Protein AF-K2RVY7-F1 (afdb_monomer)

InterPro domains:
  IPR000571 Zinc finger, CCCH-type [PS50103] (163-190)
  IPR057654 Tandem CCCH zinc finger domains [PF25543] (199-256)
  IPR057683 Domain of unknown function DUF7923 [PF25540] (1-53)

Solvent-accessible surface area (backbone atoms only — not comparable to full-atom values): 17535 Å² total; per-residue (Å²): 108,44,81,53,32,88,49,74,80,52,38,61,59,51,51,63,48,53,76,38,67,83,48,32,79,67,40,32,38,34,46,41,28,76,64,55,78,72,51,73,82,48,87,54,48,76,47,72,54,86,90,77,43,59,70,57,80,83,72,88,86,69,91,81,83,83,91,82,92,82,96,74,86,74,90,75,81,80,87,83,83,82,88,81,90,78,89,80,92,80,91,79,90,85,85,85,89,85,89,88,83,85,88,85,82,90,83,91,81,94,77,66,83,69,65,64,58,60,64,66,73,69,59,73,85,72,71,76,73,80,71,90,62,60,78,49,50,41,38,15,18,91,85,60,35,37,49,73,76,90,68,70,80,95,50,70,69,61,47,54,53,55,61,72,66,39,60,30,64,49,44,79,74,62,70,67,46,90,52,65,91,75,42,97,40,46,73,90,69,84,75,52,75,68,53,50,43,46,49,49,43,57,41,22,72,39,64,34,94,56,36,32,69,52,82,59,56,80,61,59,46,13,34,43,60,78,61,62,68,52,71,87,56,88,67,74,51,30,33,81,50,35,87,79,39,85,53,58,61,82,34,42,92,62,74,79,59,70,77,43,76,47,74,70,129

Secondary structure (DSSP, 8-state):
-B--TT-TTHHHHHHHHHT-HHHHTT-EEEESSPPPGGGTT--PEEEE-TTTS-SS---SS--SS---------S-PPPPPPP-----------PPP---------------THHHHHHHSSS-----------TTEEEE-TTSPBPPPPPPP--HHHHHHHHHHTB-HHHHHHS--TTGGG-SSB-S----HHHHHHHHHHHHTSBPTTGGG---TT--SBSS--SPB-SS--SS--BTTGGG-SS-GGGSS------EEEE--

Nearest PDB structures (foldseek):
  7dvq-assembly1_M  TM=5.745E-01  e=1.537E+00  Homo sapiens

Foldseek 3Di:
DAECQVDPVCLVVLVVVQVPVVVQVVDEYEPQEHHDPSCVPGSHHYDYDPPPHHNDDPCPPDDDDDDDDDDDDDDDDDDDDDDDDDDDDDDDDDDDDDDDDDDDDDDDDDDDPPVVVVVVVPDPPPPPDPPPDDLQKFFADPVRFTADDDADDDDPVLLVVLVVQQADLCCLQVVCDPCVPNDPGDNPDDDDPVSSSSSLVVQQLAADPCARNDNDSSRSYHNANNADFQDDDPDAAGGPCGPNRPHDRVRHPDDNDGDDIDGDD

Radius of gyration: 29.46 Å; Cα contacts (8 Å, |Δi|>4): 269; chains: 1; bounding box: 96×61×63 Å

Structure (mmCIF, N/CA/C/O backbone):
data_AF-K2RVY7-F1
#
_entry.id   AF-K2RVY7-F1
#
loop_
_atom_site.group_PDB
_atom_site.id
_atom_site.type_symbol
_atom_site.label_atom_id
_atom_site.label_alt_id
_atom_site.label_comp_id
_atom_site.label_asym_id
_atom_site.label_entity_id
_atom_site.label_seq_id
_atom_site.pdbx_PDB_ins_code
_atom_site.Cartn_x
_atom_site.Cartn_y
_atom_site.Cartn_z
_atom_site.occupancy
_atom_site.B_iso_or_equiv
_atom_site.auth_seq_id
_atom_site.auth_comp_id
_atom_site.auth_asym_id
_atom_site.auth_atom_id
_atom_site.pdbx_PDB_model_num
ATOM 1 N N . MET A 1 1 ? 34.514 1.264 10.492 1.00 83.88 1 MET A N 1
ATOM 2 C CA . MET A 1 1 ? 33.933 0.028 9.920 1.00 83.88 1 MET A CA 1
ATOM 3 C C . MET A 1 1 ? 32.745 0.391 9.038 1.00 83.88 1 MET A C 1
ATOM 5 O O . MET A 1 1 ? 32.020 1.303 9.416 1.00 83.88 1 MET A O 1
ATOM 9 N N . LEU A 1 2 ? 32.547 -0.282 7.900 1.00 88.31 2 LEU A N 1
ATOM 10 C CA . LEU A 1 2 ? 31.485 0.004 6.924 1.00 88.31 2 LEU A CA 1
ATOM 11 C C . LEU A 1 2 ? 30.727 -1.276 6.532 1.00 88.31 2 LEU A C 1
ATOM 13 O O . LEU A 1 2 ? 31.321 -2.196 5.977 1.00 88.31 2 LEU A O 1
ATOM 17 N N . GLY A 1 3 ? 29.415 -1.325 6.779 1.00 87.12 3 GLY A N 1
ATOM 18 C CA . GLY A 1 3 ? 28.547 -2.453 6.412 1.00 87.12 3 GLY A CA 1
ATOM 19 C C . GLY A 1 3 ? 27.842 -2.246 5.075 1.00 87.12 3 GLY A C 1
ATOM 20 O O . GLY A 1 3 ? 26.691 -1.830 5.052 1.00 87.12 3 GLY A O 1
ATOM 21 N N . CYS A 1 4 ? 28.529 -2.539 3.970 1.00 83.44 4 CYS A N 1
ATOM 22 C CA . CYS A 1 4 ? 28.027 -2.315 2.604 1.00 83.44 4 CYS A CA 1
ATOM 23 C C . CYS A 1 4 ? 27.920 -3.593 1.751 1.00 83.44 4 CYS A C 1
ATOM 25 O O . CYS A 1 4 ? 27.616 -3.515 0.567 1.00 83.44 4 CYS A O 1
ATOM 27 N N . SER A 1 5 ? 28.114 -4.775 2.343 1.00 82.38 5 SER A N 1
ATOM 28 C CA . SER A 1 5 ? 28.184 -6.062 1.625 1.00 82.38 5 SER A CA 1
ATOM 29 C C . SER A 1 5 ? 26.970 -6.428 0.762 1.00 82.38 5 SER A C 1
ATOM 31 O O . SER A 1 5 ? 27.086 -7.242 -0.149 1.00 82.38 5 SER A O 1
ATOM 33 N N . HIS A 1 6 ? 25.804 -5.829 1.007 1.00 82.25 6 HIS A N 1
ATOM 34 C CA . HIS A 1 6 ? 24.591 -6.111 0.241 1.00 82.25 6 HIS A CA 1
ATOM 35 C C . HIS A 1 6 ? 24.479 -5.329 -1.085 1.00 82.25 6 HIS A C 1
ATOM 37 O O . HIS A 1 6 ? 23.736 -5.765 -1.974 1.00 82.25 6 HIS A O 1
ATOM 43 N N . ASP A 1 7 ? 25.184 -4.201 -1.221 1.00 82.62 7 ASP A N 1
ATOM 44 C CA . ASP A 1 7 ? 25.019 -3.241 -2.316 1.00 82.62 7 ASP A CA 1
ATOM 45 C C . ASP A 1 7 ? 26.340 -3.001 -3.065 1.00 82.62 7 ASP A C 1
ATOM 47 O O . ASP A 1 7 ? 27.304 -2.466 -2.518 1.00 82.62 7 ASP A O 1
ATOM 51 N N . ASN A 1 8 ? 26.369 -3.372 -4.347 1.00 84.75 8 ASN A N 1
ATOM 52 C CA . ASN A 1 8 ? 27.545 -3.209 -5.203 1.00 84.75 8 ASN A CA 1
ATOM 53 C C . ASN A 1 8 ? 27.807 -1.752 -5.611 1.00 84.75 8 ASN A C 1
ATOM 55 O O . ASN A 1 8 ? 28.909 -1.449 -6.060 1.00 84.75 8 ASN A O 1
ATOM 59 N N . GLY A 1 9 ? 26.854 -0.834 -5.416 1.00 85.12 9 GLY A N 1
ATOM 60 C CA . GLY A 1 9 ? 27.029 0.584 -5.742 1.00 85.12 9 GLY A CA 1
ATOM 61 C C . GLY A 1 9 ? 28.185 1.253 -4.989 1.00 85.12 9 GLY A C 1
ATOM 62 O O . GLY A 1 9 ? 28.770 2.218 -5.480 1.00 85.12 9 GLY A O 1
ATOM 63 N N . TYR A 1 10 ? 28.578 0.710 -3.832 1.00 88.25 10 TYR A N 1
ATOM 64 C CA . TYR A 1 10 ? 29.695 1.227 -3.038 1.00 88.25 10 TYR A CA 1
ATOM 65 C C . TYR A 1 10 ? 31.077 0.889 -3.606 1.00 88.25 10 TYR A C 1
ATOM 67 O O . TYR A 1 10 ? 32.037 1.578 -3.261 1.00 88.25 10 TYR A O 1
ATOM 75 N N . ALA A 1 11 ? 31.202 -0.122 -4.474 1.00 88.19 11 ALA A N 1
ATOM 76 C CA . ALA A 1 11 ? 32.498 -0.567 -4.990 1.00 88.19 11 ALA A CA 1
ATOM 77 C C . ALA A 1 11 ? 33.247 0.561 -5.718 1.00 88.19 11 ALA A C 1
ATOM 79 O O . ALA A 1 11 ? 34.446 0.737 -5.517 1.00 88.19 11 ALA A O 1
ATOM 80 N N . ARG A 1 12 ? 32.526 1.394 -6.481 1.00 88.56 12 ARG A N 1
ATOM 81 C CA . ARG A 1 12 ? 33.101 2.544 -7.194 1.00 88.56 12 ARG A CA 1
ATOM 82 C C . ARG A 1 12 ? 33.692 3.588 -6.245 1.00 88.56 12 ARG A C 1
ATOM 84 O O . ARG A 1 12 ? 34.844 3.976 -6.403 1.00 88.56 12 ARG A O 1
ATOM 91 N N . ILE A 1 13 ? 32.916 4.010 -5.248 1.00 89.94 13 ILE A N 1
ATOM 92 C CA . ILE A 1 13 ? 33.333 5.032 -4.275 1.00 89.94 13 ILE A CA 1
ATOM 93 C C . ILE A 1 13 ? 34.496 4.506 -3.426 1.00 89.94 13 ILE A C 1
ATOM 95 O O . ILE A 1 13 ? 35.467 5.215 -3.177 1.00 89.94 13 ILE A O 1
ATOM 99 N N . LEU A 1 14 ? 34.432 3.242 -3.004 1.00 89.81 14 LEU A N 1
ATOM 100 C CA . LEU A 1 14 ? 35.517 2.606 -2.263 1.00 89.81 14 LEU A CA 1
ATOM 101 C C . LEU A 1 14 ? 36.777 2.434 -3.120 1.00 89.81 14 LEU A C 1
ATOM 103 O O . LEU A 1 14 ? 37.878 2.584 -2.602 1.00 89.81 14 LEU A O 1
ATOM 107 N N . GLY A 1 15 ? 36.635 2.198 -4.425 1.00 88.69 15 GLY A N 1
ATOM 108 C CA . GLY A 1 15 ? 37.742 2.226 -5.379 1.00 88.69 15 GLY A CA 1
ATOM 109 C C . GLY A 1 15 ? 38.438 3.586 -5.417 1.00 88.69 15 GLY A C 1
ATOM 110 O O . GLY A 1 15 ? 39.657 3.652 -5.300 1.00 88.69 15 GLY A O 1
ATOM 111 N N . GLU A 1 16 ? 37.683 4.683 -5.474 1.00 88.44 16 GLU A N 1
ATOM 112 C CA . GLU A 1 16 ? 38.255 6.036 -5.412 1.00 88.44 16 GLU A CA 1
ATOM 113 C C . GLU A 1 16 ? 38.972 6.295 -4.077 1.00 88.44 16 GLU A C 1
ATOM 115 O O . GLU A 1 16 ? 40.086 6.821 -4.060 1.00 88.44 16 GLU A O 1
ATOM 120 N N . ILE A 1 17 ? 38.377 5.855 -2.962 1.00 87.69 17 ILE A N 1
ATOM 121 C CA . ILE A 1 17 ? 38.959 5.967 -1.616 1.00 87.69 17 ILE A CA 1
ATOM 122 C C . ILE A 1 17 ? 40.231 5.116 -1.473 1.00 87.69 17 ILE A C 1
ATOM 124 O O . ILE A 1 17 ? 41.133 5.483 -0.720 1.00 87.69 17 ILE A O 1
ATOM 128 N N . SER A 1 18 ? 40.338 4.008 -2.210 1.00 87.69 18 SER A N 1
ATOM 129 C CA . SER A 1 18 ? 41.497 3.113 -2.143 1.00 87.69 18 SER A CA 1
ATOM 130 C C . SER A 1 18 ? 42.800 3.746 -2.642 1.00 87.69 18 SER A C 1
ATOM 132 O O . SER A 1 18 ? 43.874 3.305 -2.243 1.00 87.69 18 SER A O 1
ATOM 134 N N . ASN A 1 19 ? 42.721 4.834 -3.419 1.00 89.00 19 ASN A N 1
ATOM 135 C CA . ASN A 1 19 ? 43.892 5.610 -3.846 1.00 89.00 19 ASN A CA 1
ATOM 136 C C . ASN A 1 19 ? 44.587 6.342 -2.683 1.00 89.00 19 ASN A C 1
ATOM 138 O O . ASN A 1 19 ? 45.721 6.800 -2.818 1.00 89.00 19 ASN A O 1
ATOM 142 N N . TYR A 1 20 ? 43.919 6.469 -1.534 1.00 89.19 20 TYR A N 1
ATOM 143 C CA . TYR A 1 20 ? 44.437 7.156 -0.359 1.00 89.19 20 TYR A CA 1
ATOM 144 C C . TYR A 1 20 ? 44.895 6.139 0.694 1.00 89.19 20 TYR A C 1
ATOM 146 O O . TYR A 1 20 ? 44.110 5.700 1.536 1.00 89.19 20 TYR A O 1
ATOM 154 N N . ASN A 1 21 ? 46.191 5.806 0.698 1.00 85.38 21 ASN A N 1
ATOM 155 C CA . ASN A 1 21 ? 46.776 4.789 1.592 1.00 85.38 21 ASN A CA 1
ATOM 156 C C . ASN A 1 21 ? 46.426 4.989 3.082 1.00 85.38 21 ASN A C 1
ATOM 158 O O . ASN A 1 21 ? 46.128 4.028 3.786 1.00 85.38 21 ASN A O 1
ATOM 162 N N . TYR A 1 22 ? 46.368 6.239 3.557 1.00 88.38 22 TYR A N 1
ATOM 163 C CA . TYR A 1 22 ? 46.023 6.547 4.953 1.00 88.38 22 TYR A CA 1
ATOM 164 C C . TYR A 1 22 ? 44.561 6.221 5.326 1.00 88.38 22 TYR A C 1
ATOM 166 O O . TYR A 1 22 ? 44.239 6.107 6.511 1.00 88.38 22 TYR A O 1
ATOM 174 N N . LEU A 1 23 ? 43.659 6.116 4.342 1.00 86.94 23 LEU A N 1
ATOM 175 C CA . LEU A 1 23 ? 42.255 5.737 4.541 1.00 86.94 23 LEU A CA 1
ATOM 176 C C . LEU A 1 23 ? 42.067 4.225 4.486 1.00 86.94 23 LEU A C 1
ATOM 178 O O . LEU A 1 23 ? 41.256 3.694 5.243 1.00 86.94 23 LEU A O 1
ATOM 182 N N . VAL A 1 24 ? 42.837 3.533 3.645 1.00 88.38 24 VAL A N 1
ATOM 183 C CA . VAL A 1 24 ? 42.786 2.070 3.511 1.00 88.38 24 VAL A CA 1
ATOM 184 C C . VAL A 1 24 ? 43.028 1.385 4.858 1.00 88.38 24 VAL A C 1
ATOM 186 O O . VAL A 1 24 ? 42.288 0.479 5.232 1.00 88.38 24 VAL A O 1
ATOM 189 N N . GLU A 1 25 ? 43.987 1.875 5.647 1.00 89.31 25 GLU A N 1
ATOM 190 C CA . GLU A 1 25 ? 44.289 1.314 6.970 1.00 89.31 25 GLU A CA 1
ATOM 191 C C . GLU A 1 25 ? 43.199 1.572 8.022 1.00 89.31 25 GLU A C 1
ATOM 193 O O . GLU A 1 25 ? 43.061 0.800 8.975 1.00 89.31 25 GLU A O 1
ATOM 198 N N . LYS A 1 26 ? 42.416 2.644 7.851 1.00 90.25 26 LYS A N 1
ATOM 199 C CA . LYS A 1 26 ? 41.365 3.073 8.791 1.00 90.25 26 LYS A CA 1
ATOM 200 C C . LYS A 1 26 ? 39.995 2.480 8.473 1.00 90.25 26 LYS A C 1
ATOM 202 O O . LYS A 1 26 ? 39.096 2.509 9.319 1.00 90.25 26 LYS A O 1
ATOM 207 N N . ILE A 1 27 ? 39.808 1.968 7.259 1.00 90.94 27 ILE A N 1
ATOM 208 C CA . ILE A 1 27 ? 38.532 1.439 6.789 1.00 90.94 27 ILE A CA 1
ATOM 209 C C . ILE A 1 27 ? 38.561 -0.087 6.840 1.00 90.94 27 ILE A C 1
ATOM 211 O O . ILE A 1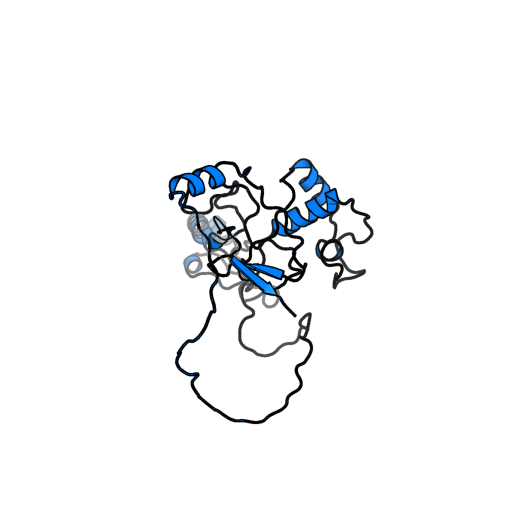 27 ? 39.401 -0.756 6.247 1.00 90.94 27 ILE A O 1
ATOM 215 N N . THR A 1 28 ? 37.581 -0.640 7.543 1.00 91.88 28 THR A N 1
ATOM 216 C CA . THR A 1 28 ? 37.317 -2.080 7.592 1.00 91.88 28 THR A CA 1
ATOM 217 C C . THR A 1 28 ? 35.910 -2.323 7.077 1.00 91.88 28 THR A C 1
ATOM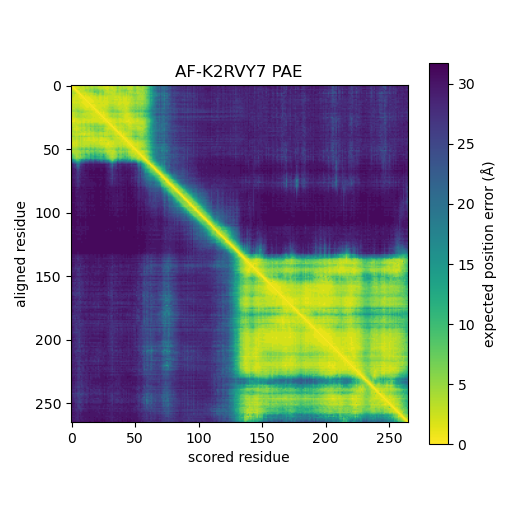 219 O O . THR A 1 28 ? 34.959 -1.707 7.572 1.00 91.88 28 THR A O 1
ATOM 222 N N . LEU A 1 29 ? 35.780 -3.187 6.081 1.00 91.94 29 LEU A N 1
ATOM 223 C CA . LEU A 1 29 ? 34.514 -3.591 5.494 1.00 91.94 29 LEU A CA 1
ATOM 224 C C . LEU A 1 29 ? 33.921 -4.738 6.304 1.00 91.94 29 LEU A C 1
ATOM 226 O O . LEU A 1 29 ? 34.597 -5.713 6.619 1.00 91.94 29 LEU A O 1
ATOM 230 N N . LEU A 1 30 ? 32.653 -4.601 6.660 1.00 90.94 30 LEU A N 1
ATOM 231 C CA . LEU A 1 30 ? 31.917 -5.585 7.433 1.00 90.94 30 LEU A CA 1
ATOM 232 C C . LEU A 1 30 ? 31.152 -6.511 6.483 1.00 90.94 30 LEU A C 1
ATOM 234 O O . LEU A 1 30 ? 30.231 -6.077 5.778 1.00 90.94 30 LEU A O 1
ATOM 238 N N . GLU A 1 31 ? 31.530 -7.784 6.479 1.00 86.50 31 GLU A N 1
ATOM 239 C CA . GLU A 1 31 ? 30.859 -8.818 5.700 1.00 86.50 31 GLU A CA 1
ATOM 240 C C . GLU A 1 31 ? 29.671 -9.381 6.484 1.00 86.50 31 GLU A C 1
ATOM 242 O O . GLU A 1 31 ? 29.836 -9.991 7.542 1.00 86.50 31 GLU A O 1
ATOM 247 N N . GLY A 1 32 ? 28.465 -9.154 5.959 1.00 84.25 32 GLY A N 1
ATOM 248 C CA . GLY A 1 32 ? 27.242 -9.797 6.438 1.00 84.25 32 GLY A CA 1
ATOM 249 C C . GLY A 1 32 ? 26.817 -10.901 5.477 1.00 84.25 32 GLY A C 1
ATOM 250 O O . GLY A 1 32 ? 26.802 -12.074 5.837 1.00 84.25 32 GLY A O 1
ATOM 251 N N . VAL A 1 33 ? 26.535 -10.511 4.231 1.00 83.12 33 VAL A N 1
ATOM 252 C CA . VAL A 1 33 ? 26.430 -11.428 3.085 1.00 83.12 33 VAL A CA 1
ATOM 253 C C . VAL A 1 33 ? 27.741 -11.406 2.290 1.00 83.12 33 VAL A C 1
ATOM 255 O O . VAL A 1 33 ? 28.441 -10.395 2.353 1.00 83.12 33 VAL A O 1
ATOM 258 N N . PRO A 1 34 ? 28.079 -12.458 1.525 1.00 84.00 34 PRO A N 1
ATOM 259 C CA . PRO A 1 34 ? 29.285 -12.463 0.705 1.00 84.00 34 PRO A CA 1
ATOM 260 C C . PRO A 1 34 ? 29.337 -11.258 -0.237 1.00 84.00 34 PRO A C 1
ATOM 262 O O . PRO A 1 34 ? 28.362 -10.975 -0.944 1.00 84.00 34 PRO A O 1
ATOM 265 N N . PHE A 1 35 ? 30.470 -10.552 -0.244 1.00 84.88 35 PHE A N 1
ATOM 266 C CA . PHE A 1 35 ? 30.683 -9.416 -1.136 1.00 84.88 35 PHE A CA 1
ATOM 267 C C . PHE A 1 35 ? 30.621 -9.842 -2.611 1.00 84.88 35 PHE A C 1
ATOM 269 O O . PHE A 1 35 ? 31.046 -10.935 -2.995 1.00 84.88 35 PHE A O 1
ATOM 276 N N . GLY A 1 36 ? 30.106 -8.951 -3.462 1.00 80.81 36 GLY A N 1
ATOM 277 C CA . GLY A 1 36 ? 30.164 -9.123 -4.911 1.00 80.81 36 GLY A CA 1
ATOM 278 C C . GLY A 1 36 ? 31.602 -9.069 -5.440 1.00 80.81 36 GLY A C 1
ATOM 279 O O . GLY A 1 36 ? 32.496 -8.519 -4.799 1.00 80.81 36 GLY A O 1
ATOM 280 N N . ARG A 1 37 ? 31.822 -9.591 -6.655 1.00 82.81 37 ARG A N 1
ATOM 281 C CA . ARG A 1 37 ? 33.156 -9.653 -7.291 1.00 82.81 37 ARG A CA 1
ATOM 282 C C . ARG A 1 37 ? 33.856 -8.292 -7.386 1.00 82.81 37 ARG A C 1
ATOM 284 O O . ARG A 1 37 ? 35.076 -8.245 -7.383 1.00 82.81 37 ARG A O 1
ATOM 291 N N . GLU A 1 38 ? 33.096 -7.203 -7.434 1.00 83.00 38 GLU A N 1
ATOM 292 C CA . GLU A 1 38 ? 33.627 -5.839 -7.560 1.00 83.00 38 GLU A CA 1
ATOM 293 C C . GLU A 1 38 ? 34.376 -5.345 -6.316 1.00 83.00 38 GLU A C 1
ATOM 295 O O . GLU A 1 38 ? 35.175 -4.419 -6.406 1.00 83.00 38 GLU A O 1
ATOM 300 N N . PHE A 1 39 ? 34.175 -5.985 -5.162 1.00 85.12 39 PHE A N 1
ATOM 301 C CA . PHE A 1 39 ? 34.939 -5.686 -3.950 1.00 85.12 39 PHE A CA 1
ATOM 302 C C . PHE A 1 39 ? 36.227 -6.509 -3.840 1.00 85.12 39 PHE A C 1
ATOM 304 O O . PHE A 1 39 ? 37.083 -6.173 -3.028 1.00 85.12 39 PHE A O 1
ATOM 311 N N . ALA A 1 40 ? 36.391 -7.565 -4.648 1.00 81.88 40 ALA A N 1
ATOM 312 C CA . ALA A 1 40 ? 37.556 -8.449 -4.576 1.00 81.88 40 ALA A CA 1
ATOM 313 C C . ALA A 1 40 ? 38.863 -7.741 -4.971 1.00 81.88 40 ALA A C 1
ATOM 315 O O . ALA A 1 40 ? 39.936 -8.138 -4.529 1.00 81.88 40 ALA A O 1
ATOM 316 N N . SER A 1 41 ? 38.775 -6.688 -5.788 1.00 82.25 41 SER A N 1
ATOM 317 C CA . SER A 1 41 ? 39.919 -5.876 -6.213 1.00 82.25 41 SER A CA 1
ATOM 318 C C . SER A 1 41 ? 40.262 -4.732 -5.253 1.00 82.25 41 SER A C 1
ATOM 320 O O . SER A 1 41 ? 41.174 -3.963 -5.545 1.00 82.25 41 SER A O 1
ATOM 322 N N . LEU A 1 42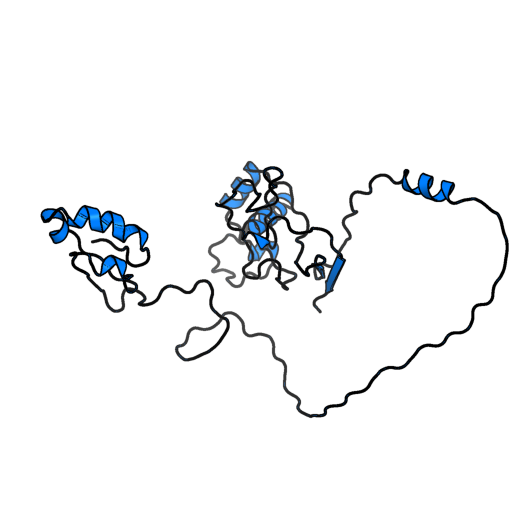 ? 39.533 -4.569 -4.141 1.00 87.38 42 LEU A N 1
ATOM 323 C CA . LEU A 1 42 ? 39.728 -3.449 -3.220 1.00 87.38 42 LEU A CA 1
ATOM 324 C C . LEU A 1 42 ? 40.659 -3.826 -2.050 1.00 87.38 42 LEU A C 1
ATOM 326 O O . LEU A 1 42 ? 40.473 -4.877 -1.441 1.00 87.38 42 LEU A O 1
ATOM 330 N N . PRO A 1 43 ? 41.608 -2.956 -1.653 1.00 90.19 43 PRO A N 1
ATOM 331 C CA . PRO A 1 43 ? 42.630 -3.270 -0.649 1.00 90.19 43 PRO A CA 1
ATOM 332 C C . PRO A 1 43 ? 42.159 -3.106 0.811 1.00 90.19 43 PRO A C 1
ATOM 334 O O . PRO A 1 43 ? 42.976 -2.908 1.708 1.00 90.19 43 PRO A O 1
ATOM 337 N N . PHE A 1 44 ? 40.851 -3.143 1.086 1.00 90.56 44 PHE A N 1
ATOM 338 C CA . PHE A 1 44 ? 40.326 -2.921 2.439 1.00 90.56 44 PHE A CA 1
ATOM 339 C C . PHE A 1 44 ? 40.323 -4.200 3.278 1.00 90.56 44 PHE A C 1
ATOM 341 O O . PHE A 1 44 ? 40.064 -5.295 2.782 1.00 90.56 44 PHE A O 1
ATOM 348 N N . LYS A 1 45 ? 40.524 -4.053 4.592 1.00 91.00 45 LYS A N 1
ATOM 349 C CA . LYS A 1 45 ? 40.369 -5.163 5.543 1.00 91.00 45 LYS A CA 1
ATOM 350 C C . LYS A 1 45 ? 38.906 -5.598 5.592 1.00 91.00 45 LYS A C 1
ATOM 352 O O . LYS A 1 45 ? 38.038 -4.754 5.809 1.00 91.00 45 LYS A O 1
ATOM 357 N N . ILE A 1 46 ? 38.637 -6.892 5.448 1.00 89.69 46 ILE A N 1
ATOM 358 C CA . ILE A 1 46 ? 37.292 -7.462 5.577 1.00 89.69 46 ILE A CA 1
ATOM 359 C C . ILE A 1 46 ? 37.175 -8.158 6.934 1.00 89.69 46 ILE A C 1
ATOM 361 O O . ILE A 1 46 ? 38.011 -8.986 7.285 1.00 89.69 46 ILE A O 1
ATOM 365 N N . GLN A 1 47 ? 36.137 -7.815 7.694 1.00 89.81 47 GLN A N 1
ATOM 366 C CA . GLN A 1 47 ? 35.803 -8.435 8.971 1.00 89.81 47 GLN A CA 1
ATOM 367 C C . GLN A 1 47 ? 34.446 -9.128 8.856 1.00 89.81 47 GLN A C 1
ATOM 369 O O . GLN A 1 47 ? 33.446 -8.492 8.518 1.00 89.81 47 GLN A O 1
ATOM 374 N N . LYS A 1 48 ? 34.405 -10.414 9.202 1.00 88.94 48 LYS A N 1
ATOM 375 C CA . LYS A 1 48 ? 33.180 -11.209 9.294 1.00 88.94 48 LYS A CA 1
ATOM 376 C C . LYS A 1 48 ? 32.924 -11.589 10.750 1.00 88.94 48 LYS A C 1
ATOM 378 O O . LYS A 1 48 ? 33.857 -11.926 11.478 1.00 88.94 48 LYS A O 1
ATOM 383 N N . PHE A 1 49 ? 31.664 -11.528 11.169 1.00 87.62 49 PHE A N 1
ATOM 384 C CA . PHE A 1 49 ? 31.227 -12.003 12.482 1.00 87.62 49 PHE A CA 1
ATOM 385 C C . PHE A 1 49 ? 30.314 -13.209 12.293 1.00 87.62 49 PHE A C 1
ATOM 387 O O . PHE A 1 49 ? 29.144 -13.065 11.928 1.00 87.62 49 PHE A O 1
ATOM 394 N N . GLU A 1 50 ? 30.868 -14.398 12.521 1.00 84.38 50 GLU A N 1
ATOM 395 C CA . GLU A 1 50 ? 30.116 -15.650 12.448 1.00 84.38 50 GLU A CA 1
ATOM 396 C C . GLU A 1 50 ? 28.953 -15.633 13.451 1.00 84.38 50 GLU A C 1
ATOM 398 O O . GLU A 1 50 ? 29.108 -15.224 14.601 1.00 84.38 50 GLU A O 1
ATOM 403 N N . GLY A 1 51 ? 27.765 -16.038 13.001 1.00 78.94 51 GLY A N 1
ATOM 404 C CA . GLY A 1 51 ? 26.558 -16.108 13.833 1.00 78.94 51 GLY A CA 1
ATOM 405 C C . GLY A 1 51 ? 25.866 -14.772 14.134 1.00 78.94 51 GLY A C 1
ATOM 406 O O . GLY A 1 51 ? 24.725 -14.794 14.590 1.00 78.94 51 GLY A O 1
ATOM 407 N N . LEU A 1 52 ? 26.489 -13.619 13.849 1.00 85.38 52 LEU A N 1
ATOM 408 C CA . LEU A 1 52 ? 25.862 -12.305 14.059 1.00 85.38 52 LEU A CA 1
ATOM 409 C C . LEU A 1 52 ? 25.038 -11.847 12.846 1.00 85.38 52 LEU A C 1
ATOM 411 O O . LEU A 1 52 ? 23.964 -11.267 13.001 1.00 85.38 52 LEU A O 1
ATOM 415 N N . PHE A 1 53 ? 25.530 -12.117 11.635 1.00 83.62 53 PHE A N 1
ATOM 416 C CA . PHE A 1 53 ? 24.865 -11.753 10.384 1.00 83.62 53 PHE A CA 1
ATOM 417 C C . PHE A 1 53 ? 24.439 -12.991 9.599 1.00 83.62 53 PHE A C 1
ATOM 419 O O . PHE A 1 53 ? 25.077 -14.043 9.649 1.00 83.62 53 PHE A O 1
ATOM 426 N N . ARG A 1 54 ? 23.342 -12.866 8.845 1.00 75.31 54 ARG A N 1
ATOM 427 C CA . ARG A 1 54 ? 22.851 -13.947 7.989 1.00 75.31 54 ARG A CA 1
ATOM 428 C C . ARG A 1 54 ? 23.785 -14.097 6.779 1.00 75.31 54 ARG A C 1
ATOM 430 O O . ARG A 1 54 ? 23.961 -13.114 6.064 1.00 75.31 54 ARG A O 1
ATOM 437 N N . PRO A 1 55 ? 24.287 -15.304 6.468 1.00 76.69 55 PRO A N 1
ATOM 438 C CA . PRO A 1 55 ? 25.210 -15.512 5.347 1.00 76.69 55 PRO A CA 1
ATOM 439 C C . PRO A 1 55 ? 24.536 -15.388 3.972 1.00 76.69 55 PRO A C 1
ATOM 441 O O . PRO A 1 55 ? 25.200 -15.416 2.942 1.00 76.69 55 PRO A O 1
ATOM 444 N N . GLN A 1 56 ? 23.208 -15.286 3.930 1.00 76.50 56 GLN A N 1
ATOM 445 C CA . GLN A 1 56 ? 22.428 -15.212 2.701 1.00 76.50 56 GLN A CA 1
ATOM 446 C C . GLN A 1 56 ? 21.501 -14.002 2.731 1.00 76.50 56 GLN A C 1
ATOM 448 O O . GLN A 1 56 ? 20.984 -13.618 3.787 1.00 76.50 56 GLN A O 1
ATOM 453 N N . LYS A 1 57 ? 21.259 -13.429 1.546 1.00 72.75 57 LYS A N 1
ATOM 454 C CA . LYS A 1 57 ? 20.276 -12.359 1.370 1.00 72.75 57 LYS A CA 1
ATOM 455 C C . LYS A 1 57 ? 18.909 -12.841 1.849 1.00 72.75 57 LYS A C 1
ATOM 457 O O . LYS A 1 57 ? 18.531 -13.997 1.666 1.00 72.75 57 LYS A O 1
ATOM 462 N N . ILE A 1 58 ? 18.160 -11.945 2.480 1.00 75.62 58 ILE A N 1
ATOM 463 C CA . ILE A 1 58 ? 16.796 -12.252 2.899 1.00 75.62 58 ILE A CA 1
ATOM 464 C C . ILE A 1 58 ? 15.948 -12.358 1.629 1.00 75.62 58 ILE A C 1
ATOM 466 O O . ILE A 1 58 ? 15.685 -11.355 0.968 1.00 75.62 58 ILE A O 1
ATOM 470 N N . ASN A 1 59 ? 15.532 -13.576 1.282 1.00 64.25 59 ASN A N 1
ATOM 471 C CA . ASN A 1 59 ? 14.557 -13.803 0.223 1.00 64.25 59 ASN A CA 1
ATOM 472 C C . ASN A 1 59 ? 13.196 -13.261 0.670 1.00 64.25 59 ASN A C 1
ATOM 474 O O . ASN A 1 59 ? 12.453 -13.923 1.387 1.00 64.25 59 ASN A O 1
ATOM 478 N N . ILE A 1 60 ? 12.871 -12.044 0.237 1.00 62.94 60 ILE A N 1
ATOM 479 C CA . ILE A 1 60 ? 11.551 -11.427 0.448 1.00 62.94 60 ILE A CA 1
ATOM 480 C C . ILE A 1 60 ? 10.510 -12.035 -0.523 1.00 62.94 60 ILE A C 1
ATOM 482 O O . ILE A 1 60 ? 9.310 -11.938 -0.288 1.00 62.94 60 ILE A O 1
ATOM 486 N N . PHE A 1 61 ? 10.963 -12.734 -1.575 1.00 53.44 61 PHE A N 1
ATOM 487 C CA . PHE A 1 61 ? 10.135 -13.288 -2.655 1.00 53.44 61 PHE A CA 1
ATOM 488 C C . PHE A 1 61 ? 10.371 -14.790 -2.902 1.00 53.44 61 PHE A C 1
ATOM 490 O O . PHE A 1 61 ? 10.649 -15.200 -4.025 1.00 53.44 61 PHE A O 1
ATOM 497 N N . GLY A 1 62 ? 10.278 -15.634 -1.871 1.00 39.84 62 GLY A N 1
ATOM 498 C CA . GLY A 1 62 ? 10.457 -17.077 -2.063 1.00 39.84 62 GLY A CA 1
ATOM 499 C C . GLY A 1 62 ? 9.939 -17.935 -0.919 1.00 39.84 62 GLY A C 1
ATOM 500 O O . GLY A 1 62 ? 10.712 -18.338 -0.062 1.00 39.84 62 GLY A O 1
ATOM 501 N N . ASN A 1 63 ? 8.647 -18.265 -0.956 1.00 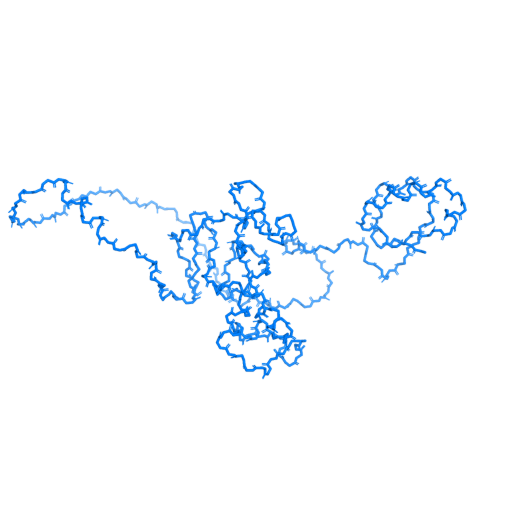39.06 63 ASN A N 1
ATOM 502 C CA . ASN A 1 63 ? 8.167 -19.551 -0.450 1.00 39.06 63 ASN A CA 1
ATOM 503 C C . ASN A 1 63 ? 7.187 -20.166 -1.460 1.00 39.06 63 ASN A C 1
ATOM 505 O O . ASN A 1 63 ? 5.989 -20.274 -1.213 1.00 39.06 63 ASN A O 1
ATOM 509 N N . ILE A 1 64 ? 7.724 -20.532 -2.625 1.00 45.66 64 ILE A N 1
ATOM 510 C CA . ILE A 1 64 ? 7.180 -21.604 -3.458 1.00 45.66 64 ILE A CA 1
ATOM 511 C C . ILE A 1 64 ? 8.311 -22.610 -3.723 1.00 45.66 64 ILE A C 1
ATOM 513 O O . ILE A 1 64 ? 9.208 -22.345 -4.512 1.00 45.66 64 ILE A O 1
ATOM 517 N N . GLY A 1 65 ? 8.268 -23.757 -3.038 1.00 38.09 65 GLY A N 1
ATOM 518 C CA . GLY A 1 65 ? 8.964 -24.986 -3.446 1.00 38.09 65 GLY A CA 1
ATOM 519 C C . GLY A 1 65 ? 10.241 -25.383 -2.687 1.00 38.09 65 GLY A C 1
ATOM 520 O O . GLY A 1 65 ? 11.312 -24.866 -2.977 1.00 38.09 65 GLY A O 1
ATOM 521 N N . SER A 1 66 ? 10.092 -26.422 -1.847 1.00 38.72 66 SER A N 1
ATOM 522 C CA . SER A 1 66 ? 11.089 -27.454 -1.463 1.00 38.72 66 SER A CA 1
ATOM 523 C C . SER A 1 66 ? 12.167 -27.063 -0.428 1.00 38.72 66 SER A C 1
ATOM 525 O O . SER A 1 66 ? 13.157 -26.432 -0.767 1.00 38.72 66 SER A O 1
ATOM 527 N N . ALA A 1 67 ? 11.924 -27.289 0.878 1.00 41.94 67 ALA A N 1
ATOM 528 C CA . ALA A 1 67 ? 12.291 -28.488 1.680 1.00 41.94 67 ALA A CA 1
ATOM 529 C C . ALA A 1 67 ? 13.825 -28.594 1.909 1.00 41.94 67 ALA A C 1
ATOM 531 O O . ALA A 1 67 ? 14.565 -28.655 0.941 1.00 41.94 67 ALA A O 1
ATOM 532 N N . VAL A 1 68 ? 14.405 -28.594 3.119 1.00 40.16 68 VAL A N 1
ATOM 533 C CA . VAL A 1 68 ? 14.110 -29.353 4.350 1.00 40.16 68 VAL A CA 1
ATOM 534 C C . VAL A 1 68 ? 14.765 -28.688 5.588 1.00 40.16 68 VAL A C 1
ATOM 536 O O . VAL 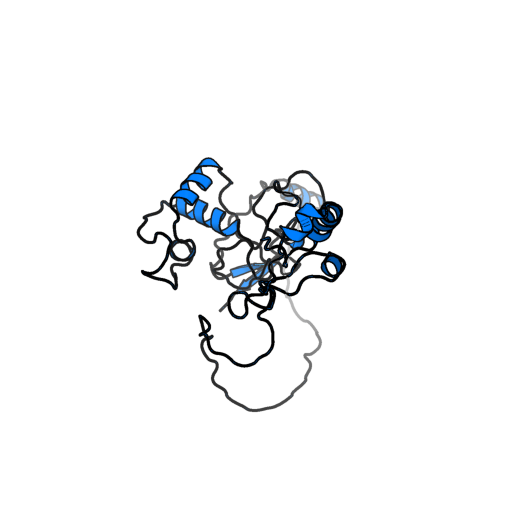A 1 68 ? 15.772 -28.005 5.452 1.00 40.16 68 VAL A O 1
ATOM 539 N N . ASP A 1 69 ? 14.202 -28.960 6.769 1.00 39.56 69 ASP A N 1
ATOM 540 C CA . ASP A 1 69 ? 14.821 -28.949 8.113 1.00 39.56 69 ASP A CA 1
ATOM 541 C C . ASP A 1 69 ? 15.327 -27.628 8.752 1.00 39.56 69 ASP A C 1
ATOM 543 O O . ASP A 1 69 ? 16.437 -27.166 8.509 1.00 39.56 69 ASP A O 1
ATOM 547 N N . ALA A 1 70 ? 14.482 -27.040 9.614 1.00 37.56 70 ALA A N 1
ATOM 548 C CA . ALA A 1 70 ? 14.786 -26.562 10.978 1.00 37.56 70 ALA A CA 1
ATOM 549 C C . ALA A 1 70 ? 13.627 -25.667 11.470 1.00 37.56 70 ALA A C 1
ATOM 551 O O . ALA A 1 70 ? 13.257 -24.678 10.836 1.00 37.56 70 ALA A O 1
ATOM 552 N N . GLY A 1 71 ? 13.009 -26.063 12.584 1.00 45.41 71 GLY A N 1
ATOM 553 C CA . GLY A 1 71 ? 11.681 -25.629 13.014 1.00 45.41 71 GLY A CA 1
ATOM 554 C C . GLY A 1 71 ? 11.500 -24.143 13.342 1.00 45.41 71 GLY A C 1
ATOM 555 O O . GLY A 1 71 ? 12.148 -23.606 14.232 1.00 45.41 71 GLY A O 1
ATOM 556 N N . LEU A 1 72 ? 10.493 -23.542 12.702 1.00 37.44 72 LEU A N 1
ATOM 557 C CA . LEU A 1 72 ? 9.657 -22.450 13.214 1.00 37.44 72 LEU A CA 1
ATOM 558 C C . LEU A 1 72 ? 8.215 -22.686 12.708 1.00 37.44 72 LEU A C 1
ATOM 560 O O . LEU A 1 72 ? 8.044 -23.092 11.555 1.00 37.44 72 LEU A O 1
ATOM 564 N N . PRO A 1 73 ? 7.167 -22.481 13.530 1.00 34.44 73 PRO A N 1
ATOM 565 C CA . PRO A 1 73 ? 5.794 -22.785 13.139 1.00 34.44 73 PRO A CA 1
ATOM 566 C C . PRO A 1 73 ? 5.273 -21.785 12.097 1.00 34.44 73 PRO A C 1
ATOM 568 O O . PRO A 1 73 ? 5.289 -20.572 12.306 1.00 34.44 73 PRO A O 1
ATOM 571 N N . SER A 1 74 ? 4.773 -22.312 10.978 1.00 43.66 74 SER A N 1
ATOM 572 C CA . SER A 1 74 ? 3.964 -21.566 10.010 1.00 43.66 74 SER A CA 1
ATOM 573 C C . SER A 1 74 ? 2.692 -21.042 10.690 1.00 43.66 74 SER A C 1
ATOM 575 O O . SER A 1 74 ? 1.985 -21.837 11.318 1.00 43.66 74 SER A O 1
ATOM 577 N N . PRO A 1 75 ? 2.328 -19.755 10.556 1.00 40.97 75 PRO A N 1
ATOM 578 C CA . PRO A 1 75 ? 0.986 -19.322 10.893 1.00 40.97 75 PRO A CA 1
ATOM 579 C C . PRO A 1 75 ? 0.052 -19.836 9.790 1.00 40.97 75 PRO A C 1
ATOM 581 O O . PRO A 1 75 ? 0.158 -19.424 8.639 1.00 40.97 75 PRO A O 1
ATOM 584 N N . PHE A 1 76 ? -0.850 -20.736 10.186 1.00 39.69 76 PHE A N 1
ATOM 585 C CA . PHE A 1 76 ? -1.957 -21.343 9.430 1.00 39.69 76 PHE A CA 1
ATOM 586 C C . PHE A 1 76 ? -1.650 -22.627 8.631 1.00 39.69 76 PHE A C 1
ATOM 588 O O . PHE A 1 76 ? -1.042 -22.573 7.562 1.00 39.69 76 PHE A O 1
ATOM 595 N N . PRO A 1 77 ? -2.150 -23.791 9.095 1.00 41.19 77 PRO A N 1
ATOM 596 C CA . PRO A 1 77 ? -2.467 -24.923 8.231 1.00 41.19 77 PRO A CA 1
ATOM 597 C C . PRO A 1 77 ? -3.844 -24.725 7.551 1.00 41.19 77 PRO A C 1
ATOM 599 O O . PRO A 1 77 ? -4.751 -24.151 8.161 1.00 41.19 77 PRO A O 1
ATOM 602 N N . PRO A 1 78 ? -4.042 -25.200 6.307 1.00 42.62 78 PRO A N 1
ATOM 603 C CA . PRO A 1 78 ? -5.358 -25.228 5.667 1.00 42.62 78 PRO A CA 1
ATOM 604 C C . PRO A 1 78 ? -6.279 -26.282 6.326 1.00 42.62 78 PRO A C 1
ATOM 606 O O . PRO A 1 78 ? -5.789 -27.341 6.730 1.00 42.62 78 PRO A O 1
ATOM 609 N N . PRO A 1 79 ? -7.605 -26.050 6.425 1.00 39.75 79 PRO A N 1
ATOM 610 C CA . PRO A 1 79 ? -8.556 -27.067 6.877 1.00 39.75 79 PRO A CA 1
ATOM 611 C C . PRO A 1 79 ? -8.588 -28.268 5.921 1.00 39.75 79 PRO A C 1
ATOM 613 O O . PRO A 1 79 ? -8.595 -28.110 4.701 1.00 39.75 79 PRO A O 1
ATOM 616 N N . GLY A 1 80 ? -8.572 -29.469 6.502 1.00 35.59 80 GLY A N 1
ATOM 617 C CA . GLY A 1 80 ? -8.249 -30.722 5.827 1.00 35.59 80 GLY A CA 1
ATOM 618 C C . GLY A 1 80 ? -9.237 -31.208 4.765 1.00 35.59 80 GLY A C 1
ATOM 619 O O . GLY A 1 80 ? -10.453 -31.133 4.924 1.00 35.59 80 GLY A O 1
ATOM 620 N N . LEU A 1 81 ? -8.678 -31.828 3.723 1.00 34.62 81 LEU A N 1
ATOM 621 C CA . LEU A 1 81 ? -9.362 -32.835 2.920 1.00 34.62 81 LEU A CA 1
ATOM 622 C C . LEU A 1 81 ? -8.896 -34.217 3.382 1.00 34.62 81 LEU A C 1
ATOM 624 O O . LEU A 1 81 ? -7.724 -34.570 3.258 1.00 34.62 81 LEU A O 1
ATOM 628 N N . ALA A 1 82 ? -9.833 -34.997 3.911 1.00 34.72 82 ALA A N 1
ATOM 629 C CA . ALA A 1 82 ? -9.640 -36.414 4.156 1.00 34.72 82 ALA A CA 1
ATOM 630 C C . ALA A 1 82 ? -9.695 -37.191 2.829 1.00 34.72 82 ALA A C 1
ATOM 632 O O . ALA A 1 82 ? -10.595 -37.003 2.011 1.00 34.72 82 ALA A O 1
ATOM 633 N N . ASN A 1 83 ? -8.721 -38.084 2.659 1.00 35.41 83 ASN A N 1
ATOM 634 C CA . ASN A 1 83 ? -8.613 -39.077 1.595 1.00 35.41 83 ASN A CA 1
ATOM 635 C C . ASN A 1 83 ? -9.882 -39.925 1.434 1.00 35.41 83 ASN A C 1
ATOM 637 O O . ASN A 1 83 ? -10.343 -40.516 2.409 1.00 35.41 83 ASN A O 1
ATOM 641 N N . LYS A 1 84 ? -10.299 -40.156 0.182 1.00 32.38 84 LYS A N 1
ATOM 642 C CA . LYS A 1 84 ? -10.719 -41.488 -0.280 1.00 32.38 84 LYS A CA 1
ATOM 643 C C . LYS A 1 84 ? -10.239 -41.739 -1.710 1.00 32.38 84 LYS A C 1
ATOM 645 O O . LYS A 1 84 ? -10.505 -40.978 -2.632 1.00 32.38 84 LYS A O 1
ATOM 650 N N . THR A 1 85 ? -9.513 -42.838 -1.836 1.00 33.97 85 THR A N 1
ATOM 651 C CA . THR A 1 85 ? -9.044 -43.507 -3.046 1.00 33.97 85 THR A CA 1
ATOM 652 C C . THR A 1 85 ? -10.210 -44.112 -3.830 1.00 33.97 85 THR A C 1
ATOM 654 O O . THR A 1 85 ? -11.074 -44.748 -3.229 1.00 33.97 85 THR A O 1
ATOM 657 N N . ASN A 1 86 ? -10.213 -43.987 -5.158 1.00 33.06 86 ASN A N 1
ATOM 658 C CA . ASN A 1 86 ? -10.137 -45.118 -6.096 1.00 33.06 86 ASN A CA 1
ATOM 659 C C . ASN A 1 86 ? -10.329 -44.642 -7.540 1.00 33.06 86 ASN A C 1
ATOM 661 O O . ASN A 1 86 ? -10.993 -43.645 -7.810 1.00 33.06 86 ASN A O 1
ATOM 665 N N . GLY A 1 87 ? -9.657 -45.345 -8.451 1.00 32.44 87 GLY A N 1
ATOM 666 C CA . GLY A 1 87 ? -9.466 -44.956 -9.841 1.00 32.44 8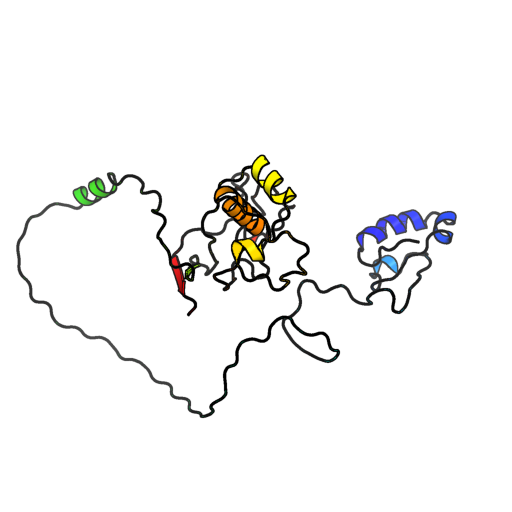7 GLY A CA 1
ATOM 667 C C . GLY A 1 87 ? -10.739 -44.964 -10.683 1.00 32.44 87 GLY A C 1
ATOM 668 O O . GLY A 1 87 ? -11.682 -45.699 -10.410 1.00 32.44 87 GLY A O 1
ATOM 669 N N . SER A 1 88 ? -10.713 -44.228 -11.788 1.00 33.25 88 SER A N 1
ATOM 670 C CA . SER A 1 88 ? -10.593 -44.814 -13.132 1.00 33.25 88 SER A CA 1
ATOM 671 C C . SER A 1 88 ? -10.783 -43.729 -14.190 1.00 33.25 88 SER A C 1
ATOM 673 O O . SER A 1 88 ? -11.682 -42.899 -14.115 1.00 33.25 88 SER A O 1
ATOM 675 N N . SER A 1 89 ? -9.898 -43.759 -15.182 1.00 41.09 89 SER A N 1
ATOM 676 C CA . SER A 1 89 ? -9.957 -42.986 -16.421 1.00 41.09 89 SER A CA 1
ATOM 677 C C . SER A 1 89 ? -11.196 -43.357 -17.229 1.00 41.09 89 SER A C 1
ATOM 679 O O . SER A 1 89 ? -11.320 -44.525 -17.586 1.00 41.09 89 SER A O 1
ATOM 681 N N . ILE A 1 90 ? -12.054 -42.388 -17.581 1.00 32.88 90 ILE A N 1
ATOM 682 C CA . ILE A 1 90 ? -12.948 -42.508 -18.742 1.00 32.88 90 ILE A CA 1
ATOM 683 C C . ILE A 1 90 ? -13.055 -41.166 -19.485 1.00 32.88 90 ILE A C 1
ATOM 685 O O . ILE A 1 90 ? -13.538 -40.155 -18.982 1.00 32.88 90 ILE A O 1
ATOM 689 N N . ARG A 1 91 ? -12.586 -41.221 -20.731 1.00 38.09 91 ARG A N 1
ATOM 690 C CA . ARG A 1 91 ? -12.803 -40.322 -21.870 1.00 38.09 91 ARG A CA 1
ATOM 691 C C . ARG A 1 91 ? -14.167 -40.636 -22.492 1.00 38.09 91 ARG A C 1
ATOM 693 O O . ARG A 1 91 ? -14.360 -41.797 -22.805 1.00 38.09 91 ARG A O 1
ATOM 700 N N . MET A 1 92 ? -15.030 -39.647 -22.748 1.00 31.69 92 MET A N 1
ATOM 701 C CA . MET A 1 92 ? -16.006 -39.586 -23.868 1.00 31.69 92 MET A CA 1
ATOM 702 C C . MET A 1 92 ? -16.705 -38.210 -23.820 1.00 31.69 92 MET A C 1
ATOM 704 O O . MET A 1 92 ? -17.211 -37.809 -22.781 1.00 31.69 92 MET A O 1
ATOM 708 N N . GLN A 1 93 ? -16.503 -37.336 -24.811 1.00 34.94 93 GLN A N 1
ATOM 709 C CA . GLN A 1 93 ? -17.357 -37.136 -25.997 1.00 34.94 93 GLN A CA 1
ATOM 710 C C . GLN A 1 93 ? -18.820 -36.786 -25.675 1.00 34.94 93 GLN A C 1
ATOM 712 O O . GLN A 1 93 ? -19.557 -37.585 -25.112 1.00 34.94 93 GLN A O 1
ATOM 717 N N . SER A 1 94 ? -19.247 -35.595 -26.105 1.00 32.94 94 SER A N 1
ATOM 718 C CA . SER A 1 94 ? -20.653 -35.176 -26.127 1.00 32.94 94 SER A CA 1
ATOM 719 C C . SER A 1 94 ? -21.089 -34.788 -27.548 1.00 32.94 94 SER A C 1
ATOM 721 O O . SER A 1 94 ? -20.243 -34.362 -28.341 1.00 32.94 94 SER A O 1
ATOM 723 N N . PRO A 1 95 ? -22.376 -34.991 -27.896 1.00 41.62 95 PRO A N 1
ATOM 724 C CA . PRO A 1 95 ? -22.821 -35.238 -29.264 1.00 41.62 95 PRO A CA 1
ATOM 725 C C . PRO A 1 95 ? -23.364 -33.999 -29.988 1.00 41.62 95 PRO A C 1
ATOM 727 O O . PRO A 1 95 ? -23.586 -32.936 -29.413 1.00 41.62 95 PRO A O 1
ATOM 730 N N . LYS A 1 96 ? -23.568 -34.198 -31.292 1.00 29.62 96 LYS A N 1
ATOM 731 C CA . LYS A 1 96 ? -24.014 -33.251 -32.318 1.00 29.62 96 LYS A CA 1
ATOM 732 C C . LYS A 1 96 ? -25.457 -32.751 -32.126 1.00 29.62 96 LYS A C 1
ATOM 734 O O . LYS A 1 96 ? -26.313 -33.450 -31.598 1.00 29.62 96 LYS A O 1
ATOM 739 N N . MET A 1 97 ? -25.687 -31.554 -32.671 1.00 34.62 97 MET A N 1
ATOM 740 C CA . MET A 1 97 ? -26.967 -30.874 -32.916 1.00 34.62 97 MET A CA 1
ATOM 741 C C . MET A 1 97 ? -27.973 -31.685 -33.752 1.00 34.62 97 MET A C 1
ATOM 743 O O . MET A 1 97 ? -27.566 -32.386 -34.680 1.00 34.62 97 MET A O 1
ATOM 747 N N . SER A 1 98 ? -29.272 -31.428 -33.535 1.00 33.12 98 SER A N 1
ATOM 748 C CA . SER A 1 98 ? -30.249 -30.985 -34.561 1.00 33.12 98 SER A CA 1
ATOM 749 C C . SER A 1 98 ? -31.589 -30.524 -33.925 1.00 33.12 98 SER A C 1
ATOM 751 O O . SER A 1 98 ? -31.820 -30.841 -32.759 1.00 33.12 98 SER A O 1
ATOM 753 N N . PRO A 1 99 ? -32.417 -29.718 -34.636 1.00 52.41 99 PRO A N 1
ATOM 754 C CA . PRO A 1 99 ? -33.433 -28.801 -34.082 1.00 52.41 99 PRO A CA 1
ATOM 755 C C . PRO A 1 99 ? -34.885 -29.291 -34.279 1.00 52.41 99 PRO A C 1
ATOM 757 O O . PRO A 1 99 ? -35.044 -30.315 -34.933 1.00 52.41 99 PRO A O 1
ATOM 760 N N . ILE A 1 100 ? -35.886 -28.530 -33.765 1.00 30.80 100 ILE A N 1
ATOM 761 C CA . ILE A 1 100 ? -37.369 -28.494 -34.036 1.00 30.80 100 ILE A CA 1
ATOM 762 C C . ILE A 1 100 ? -38.094 -28.217 -32.692 1.00 30.80 100 ILE A C 1
ATOM 764 O O . ILE A 1 100 ? -37.701 -28.788 -31.685 1.00 30.80 100 ILE A O 1
ATOM 768 N N . ASN A 1 101 ? -39.115 -27.370 -32.499 1.00 34.53 101 ASN A N 1
ATOM 769 C CA . ASN A 1 101 ? -39.992 -26.561 -33.348 1.00 34.53 101 ASN A CA 1
ATOM 770 C C . ASN A 1 101 ? -40.556 -25.386 -32.522 1.00 34.53 101 ASN A C 1
ATOM 772 O O . ASN A 1 101 ? -40.840 -25.540 -31.336 1.00 34.53 101 ASN A O 1
ATOM 776 N N . ALA A 1 102 ? -40.807 -24.254 -33.178 1.00 41.41 102 ALA A N 1
ATOM 777 C CA . ALA A 1 102 ? -41.711 -23.209 -32.697 1.00 41.41 102 ALA A CA 1
ATOM 778 C C . ALA A 1 102 ? -43.100 -23.382 -33.341 1.00 41.41 102 ALA A C 1
ATOM 780 O O . ALA A 1 102 ? -43.175 -23.870 -34.472 1.00 41.41 102 ALA A O 1
ATOM 781 N N . PRO A 1 103 ? -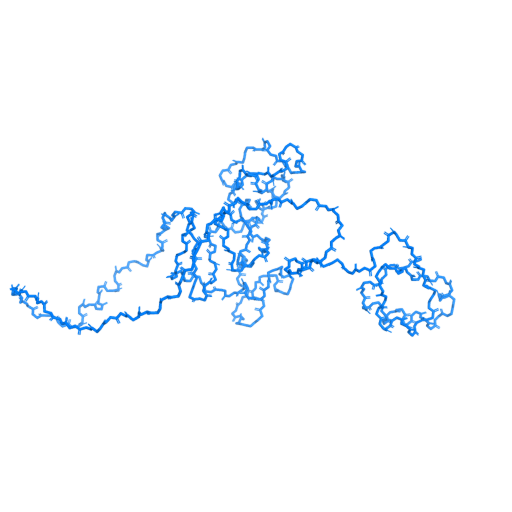44.178 -22.901 -32.699 1.00 40.56 103 PRO A N 1
ATOM 782 C CA . PRO A 1 103 ? -45.346 -22.427 -33.422 1.00 40.56 103 PRO A CA 1
ATOM 783 C C . PRO A 1 103 ? -45.560 -20.918 -33.238 1.00 40.56 103 PRO A C 1
ATOM 785 O O . PRO A 1 103 ? -45.394 -20.344 -32.163 1.00 40.56 103 PRO A O 1
ATOM 788 N N . SER A 1 104 ? -45.913 -20.311 -34.365 1.00 40.03 104 SER A N 1
ATOM 789 C CA . SER A 1 104 ? -46.096 -18.890 -34.646 1.00 40.03 104 SER A CA 1
ATOM 790 C C . SER A 1 104 ? -47.486 -18.370 -34.266 1.00 40.03 104 SER A C 1
ATOM 792 O O . SER A 1 104 ? -48.459 -19.109 -34.378 1.00 40.03 104 SER A O 1
ATOM 794 N N . ALA A 1 105 ? -47.596 -17.061 -34.001 1.00 35.84 105 ALA A N 1
ATOM 795 C CA . ALA A 1 105 ? -48.689 -16.228 -34.530 1.00 35.84 105 ALA A CA 1
ATOM 796 C C . ALA A 1 105 ? -48.340 -14.711 -34.463 1.00 35.84 105 ALA A C 1
ATOM 798 O O . ALA A 1 105 ? -48.086 -14.209 -33.374 1.00 35.84 105 ALA A O 1
ATOM 799 N N . ILE A 1 106 ? -48.016 -14.052 -35.600 1.00 37.72 106 ILE A N 1
ATOM 800 C CA . ILE A 1 106 ? -48.778 -13.009 -36.370 1.00 37.72 106 ILE A CA 1
ATOM 801 C C . ILE A 1 106 ? -49.340 -11.861 -35.498 1.00 37.72 106 ILE A C 1
ATOM 803 O O . ILE A 1 106 ? -50.036 -12.141 -34.537 1.00 37.72 106 ILE A O 1
ATOM 807 N N . VAL A 1 107 ? -49.112 -10.552 -35.698 1.00 34.28 107 VAL A N 1
ATOM 808 C CA . VAL A 1 107 ? -49.184 -9.615 -36.854 1.00 34.28 107 VAL A CA 1
ATOM 809 C C . VAL A 1 107 ? -48.420 -8.343 -36.386 1.00 34.28 107 VAL A C 1
ATOM 811 O O . VAL A 1 107 ? -48.570 -7.964 -35.233 1.00 34.28 107 VAL A O 1
ATOM 814 N N . GLY A 1 108 ? -47.471 -7.699 -37.076 1.00 33.62 108 GLY A N 1
ATOM 815 C CA . GLY A 1 108 ? -47.547 -6.986 -38.354 1.00 33.62 108 GLY A CA 1
ATOM 816 C C . GLY A 1 108 ? -47.566 -5.459 -38.127 1.00 33.62 108 GLY A C 1
ATOM 817 O O . GLY A 1 108 ? -48.609 -4.946 -37.766 1.00 33.62 108 GLY A O 1
ATOM 818 N N . THR A 1 109 ? -46.439 -4.758 -38.346 1.00 35.25 109 THR A N 1
ATOM 819 C CA . THR A 1 109 ? -46.338 -3.404 -38.957 1.00 35.25 109 THR A CA 1
ATOM 820 C C . THR A 1 109 ? -44.863 -3.029 -39.178 1.00 35.25 109 THR A C 1
ATOM 822 O O . THR A 1 109 ? -44.047 -3.121 -38.263 1.00 35.25 109 THR A O 1
ATOM 825 N N . ASN A 1 110 ? -44.542 -2.589 -40.398 1.00 49.31 110 ASN A N 1
ATOM 826 C CA . ASN A 1 110 ? -43.240 -2.079 -40.842 1.00 49.31 110 ASN A CA 1
ATOM 827 C C . ASN A 1 110 ? -42.821 -0.790 -40.108 1.00 49.31 110 ASN A C 1
ATOM 829 O O . ASN A 1 110 ? -43.559 0.191 -40.146 1.00 49.31 110 ASN A O 1
ATOM 833 N N . ALA A 1 111 ? -41.595 -0.736 -39.574 1.00 41.56 111 ALA A N 1
ATOM 834 C CA . ALA A 1 111 ? -40.867 0.520 -39.356 1.00 41.56 111 ALA A CA 1
ATOM 835 C C . ALA A 1 111 ? -39.346 0.268 -39.346 1.00 41.56 111 ALA A C 1
ATOM 837 O O . ALA A 1 111 ? -38.849 -0.561 -38.588 1.00 41.56 111 ALA A O 1
ATOM 838 N N . GLY A 1 112 ? -38.625 0.961 -40.234 1.00 47.12 112 GLY A N 1
ATOM 839 C CA . GLY A 1 112 ? -37.227 0.706 -40.587 1.00 47.12 112 GLY A CA 1
ATOM 840 C C . GLY A 1 112 ? -36.179 1.006 -39.506 1.00 47.12 112 GLY A C 1
ATOM 841 O O . GLY A 1 112 ? -36.439 1.659 -38.495 1.00 47.12 112 GLY A O 1
ATOM 842 N N . TRP A 1 113 ? -34.950 0.554 -39.782 1.00 45.91 113 TRP A N 1
ATOM 843 C CA . TRP A 1 113 ? -33.749 0.612 -38.930 1.00 45.91 113 TRP A CA 1
ATOM 844 C C . TRP A 1 113 ? -33.351 2.003 -38.389 1.00 45.91 113 TRP A C 1
ATOM 846 O O . TRP A 1 113 ? -32.459 2.094 -37.549 1.00 45.91 113 TRP A O 1
ATOM 856 N N . ALA A 1 114 ? -34.026 3.079 -38.799 1.00 45.22 114 ALA A N 1
ATOM 857 C CA . ALA A 1 114 ? -33.788 4.435 -38.310 1.00 45.22 114 ALA A CA 1
ATOM 858 C C . ALA A 1 114 ? -34.344 4.694 -36.890 1.00 45.22 114 ALA A C 1
ATOM 860 O O . ALA A 1 114 ? -33.779 5.496 -36.148 1.00 45.22 114 ALA A O 1
ATOM 861 N N . ASN A 1 115 ? -35.388 3.977 -36.449 1.00 48.78 115 ASN A N 1
ATOM 862 C CA . ASN A 1 115 ? -36.022 4.234 -35.142 1.00 48.78 115 ASN A CA 1
ATOM 863 C C . ASN A 1 115 ? -35.342 3.522 -33.957 1.00 48.78 115 ASN A C 1
ATOM 865 O O . ASN A 1 115 ? -35.584 3.870 -32.800 1.00 48.78 115 ASN A O 1
ATOM 869 N N . VAL A 1 116 ? -34.457 2.556 -34.225 1.00 51.78 116 VAL A N 1
ATOM 870 C CA . VAL A 1 116 ? -33.677 1.857 -33.187 1.00 51.78 116 VAL A CA 1
ATOM 871 C C . VAL A 1 116 ? -32.479 2.708 -32.735 1.00 51.78 116 VAL A C 1
ATOM 873 O O . VAL A 1 116 ? -32.111 2.678 -31.563 1.00 51.78 116 VAL A O 1
ATOM 876 N N . ALA A 1 117 ? -31.929 3.549 -33.620 1.00 50.12 117 ALA A N 1
ATOM 877 C CA . ALA A 1 117 ? -30.808 4.439 -33.306 1.00 50.12 117 ALA A CA 1
ATOM 878 C C . ALA A 1 117 ? -31.217 5.645 -32.434 1.00 50.12 117 ALA A C 1
ATOM 880 O O . ALA A 1 117 ? -30.480 6.033 -31.530 1.00 50.12 117 ALA A O 1
ATOM 881 N N . ALA A 1 118 ? -32.421 6.197 -32.625 1.00 50.44 118 ALA A N 1
ATOM 882 C CA . ALA A 1 118 ? -32.897 7.347 -31.846 1.00 50.44 118 ALA A CA 1
ATOM 883 C C . ALA A 1 118 ? -33.241 6.996 -30.380 1.00 50.44 118 ALA A C 1
ATOM 885 O O . ALA A 1 118 ? -33.124 7.837 -29.486 1.00 50.44 118 ALA A O 1
ATOM 886 N N . LYS A 1 119 ? -33.596 5.732 -30.100 1.00 45.06 119 LYS A N 1
ATOM 887 C CA . LYS A 1 119 ? -33.855 5.240 -28.733 1.00 45.06 119 LYS A CA 1
ATOM 888 C C . LYS A 1 119 ? -32.577 4.902 -27.952 1.00 45.06 119 LYS A C 1
ATOM 890 O O . LYS A 1 119 ? -32.624 4.821 -26.729 1.00 45.06 119 LYS A O 1
ATOM 895 N N . ALA A 1 120 ? -31.437 4.763 -28.634 1.00 45.78 120 ALA A N 1
ATOM 896 C CA . ALA A 1 120 ? -30.122 4.630 -28.002 1.00 45.78 120 ALA A CA 1
ATOM 897 C C . ALA A 1 120 ? -29.517 5.989 -27.587 1.00 45.78 120 ALA A C 1
ATOM 899 O O . ALA A 1 120 ? -28.654 6.028 -26.715 1.00 45.78 120 ALA A O 1
ATOM 900 N N . ALA A 1 121 ? -29.990 7.101 -28.165 1.00 46.06 121 ALA A N 1
ATOM 901 C CA . ALA A 1 121 ? -29.482 8.452 -27.901 1.00 46.06 121 ALA A CA 1
ATOM 902 C C . ALA A 1 121 ? -30.174 9.185 -26.730 1.00 46.06 121 ALA A C 1
ATOM 904 O O . ALA A 1 121 ? -29.754 10.276 -26.359 1.00 46.06 121 ALA A O 1
ATOM 905 N N . SER A 1 122 ? -31.227 8.605 -26.142 1.00 49.28 122 SER A N 1
ATOM 906 C CA . SER A 1 122 ? -32.021 9.215 -25.057 1.00 49.28 122 SER A CA 1
ATOM 907 C C . SER A 1 122 ? -31.947 8.458 -23.726 1.00 49.28 122 SER A C 1
ATOM 909 O O . SER A 1 122 ? -32.668 8.780 -22.782 1.00 49.28 122 SER A O 1
ATOM 911 N N . LEU A 1 123 ? -31.038 7.489 -23.603 1.00 40.88 123 LEU A N 1
ATOM 912 C CA . LEU A 1 123 ? -30.682 6.933 -22.302 1.00 40.88 123 LEU A CA 1
ATOM 913 C C . LEU A 1 123 ? -29.687 7.895 -21.637 1.00 40.88 123 LEU A C 1
ATOM 915 O O . LEU A 1 123 ? -28.606 8.105 -22.194 1.00 40.88 123 LEU A O 1
ATOM 919 N N . PRO A 1 124 ? -30.001 8.490 -20.470 1.00 40.62 124 PRO A N 1
ATOM 920 C CA . PRO A 1 124 ? -28.988 9.211 -19.718 1.00 40.62 124 PRO A CA 1
ATOM 921 C C . PRO A 1 124 ? -27.844 8.236 -19.457 1.00 40.62 124 PRO A C 1
ATOM 923 O O . PRO A 1 124 ? -28.097 7.078 -19.116 1.00 40.62 124 PRO A O 1
ATOM 926 N N . LEU A 1 125 ? -26.609 8.701 -19.667 1.00 43.62 125 LEU A N 1
ATOM 927 C CA . LEU A 1 125 ? -25.374 7.984 -19.376 1.00 43.62 125 LEU A CA 1
ATOM 928 C C . LEU A 1 125 ? -25.478 7.427 -17.955 1.00 43.62 125 LEU A C 1
ATOM 930 O O . LEU A 1 125 ? -25.252 8.137 -16.976 1.00 43.62 125 LEU A O 1
ATOM 934 N N . ALA A 1 126 ? -25.926 6.177 -17.848 1.00 42.59 126 ALA A N 1
ATOM 935 C CA . ALA A 1 126 ? -26.167 5.537 -16.579 1.00 42.59 126 ALA A CA 1
ATOM 936 C C . ALA A 1 126 ? -24.789 5.285 -15.984 1.00 42.59 126 ALA A C 1
ATOM 938 O O . ALA A 1 126 ? -24.116 4.309 -16.317 1.00 42.59 126 ALA A O 1
ATOM 939 N N . THR A 1 127 ? -24.358 6.204 -15.122 1.00 42.16 127 THR A N 1
ATOM 940 C CA . THR A 1 127 ? -23.377 5.937 -14.081 1.00 42.16 127 THR A CA 1
ATOM 941 C C . THR A 1 127 ? -23.714 4.570 -13.519 1.00 42.16 127 THR A C 1
ATOM 943 O O . THR A 1 127 ? -24.822 4.361 -13.022 1.00 42.16 127 THR A O 1
ATOM 946 N N . ALA A 1 128 ? -22.799 3.617 -13.717 1.00 45.41 128 ALA A N 1
ATOM 947 C CA . ALA A 1 128 ? -22.985 2.226 -13.353 1.00 45.41 128 ALA A CA 1
ATOM 948 C C . ALA A 1 128 ? -23.541 2.163 -11.929 1.00 45.41 128 ALA A C 1
ATOM 950 O O . ALA A 1 128 ? -22.823 2.433 -10.963 1.00 45.41 128 ALA A O 1
ATOM 951 N N . LYS A 1 129 ? -24.843 1.864 -11.809 1.00 41.66 129 LYS A N 1
ATOM 952 C CA . LYS A 1 129 ? -25.481 1.624 -10.521 1.00 41.66 129 LYS A CA 1
ATOM 953 C C . LYS A 1 129 ? -24.647 0.545 -9.859 1.00 41.66 129 LYS A C 1
ATOM 955 O O . LYS A 1 129 ? -24.483 -0.538 -10.423 1.00 41.66 129 LYS A O 1
ATOM 960 N N . GLN A 1 130 ? -24.063 0.902 -8.719 1.00 46.62 130 GLN A N 1
ATOM 961 C CA . GLN A 1 130 ? -23.302 0.014 -7.862 1.00 46.62 130 GLN A CA 1
ATOM 962 C C . GLN A 1 130 ? -24.174 -1.209 -7.609 1.00 46.62 130 GLN A C 1
ATOM 964 O O . GLN A 1 130 ? -25.122 -1.176 -6.831 1.00 46.62 130 GLN A O 1
ATOM 969 N N . SER A 1 131 ? -23.902 -2.267 -8.366 1.00 46.88 131 SER A N 1
ATOM 970 C CA . SER A 1 131 ? -24.517 -3.556 -8.146 1.00 46.88 131 SER A CA 1
ATOM 971 C C . SER A 1 131 ? -24.127 -3.942 -6.726 1.00 46.88 131 SER A C 1
ATOM 973 O O . SER A 1 131 ? -22.948 -3.923 -6.362 1.00 46.88 131 SER A O 1
ATOM 975 N N . THR A 1 132 ? -25.141 -4.201 -5.914 1.00 46.38 132 THR A N 1
ATOM 976 C CA . THR A 1 132 ? -25.054 -4.848 -4.611 1.00 46.38 132 THR A CA 1
ATOM 977 C C . THR A 1 132 ? -24.495 -6.246 -4.845 1.00 46.38 132 THR A C 1
ATOM 979 O O . THR A 1 132 ? -25.236 -7.217 -4.982 1.00 46.38 132 THR A O 1
ATOM 982 N N . ARG A 1 133 ? -23.185 -6.332 -5.060 1.00 53.97 133 ARG A N 1
ATOM 983 C CA . ARG A 1 133 ? -22.511 -7.581 -5.379 1.00 53.97 133 ARG A CA 1
ATOM 984 C C . ARG A 1 133 ? -22.138 -8.242 -4.072 1.00 53.97 133 ARG A C 1
ATOM 986 O O . ARG A 1 133 ? -21.559 -7.603 -3.197 1.00 53.97 133 ARG A O 1
ATOM 993 N N . ASP A 1 134 ? -22.540 -9.499 -3.974 1.00 56.62 134 ASP A N 1
ATOM 994 C CA . ASP A 1 134 ? -22.166 -10.434 -2.927 1.00 56.62 134 ASP A CA 1
ATOM 995 C C . ASP A 1 134 ? -20.701 -10.193 -2.499 1.00 56.62 134 ASP A C 1
ATOM 997 O O . ASP A 1 134 ? -19.824 -10.181 -3.374 1.00 56.62 134 ASP A O 1
ATOM 1001 N N . PRO A 1 135 ? -20.412 -9.938 -1.207 1.00 58.88 135 PRO A N 1
ATOM 1002 C CA . PRO A 1 135 ? -19.060 -9.637 -0.732 1.00 58.88 135 PRO A CA 1
ATOM 1003 C C . PRO A 1 135 ? -18.045 -10.748 -1.041 1.00 58.88 135 PRO A C 1
ATOM 1005 O O . PRO A 1 135 ? -16.841 -10.494 -1.001 1.00 58.88 135 PRO A O 1
ATOM 1008 N N . ASN A 1 136 ? -18.510 -11.947 -1.405 1.00 65.69 136 ASN A N 1
ATOM 1009 C CA . ASN A 1 136 ? -17.660 -13.063 -1.811 1.00 65.69 136 ASN A CA 1
ATOM 1010 C C . ASN A 1 136 ? -17.329 -13.107 -3.309 1.00 65.69 136 ASN A C 1
ATOM 1012 O O . ASN A 1 136 ? -16.582 -13.987 -3.739 1.00 65.69 136 ASN A O 1
ATOM 1016 N N . ASN A 1 137 ? -17.862 -12.192 -4.119 1.00 78.44 137 ASN A N 1
ATOM 1017 C CA . ASN A 1 137 ? -17.662 -12.225 -5.559 1.00 78.44 137 ASN A CA 1
ATOM 1018 C C . ASN A 1 137 ? -16.479 -11.349 -5.993 1.00 78.44 137 ASN A C 1
ATOM 1020 O O . ASN A 1 137 ? -16.497 -10.123 -5.855 1.00 78.44 137 ASN A O 1
ATOM 1024 N N . ILE A 1 138 ? -15.445 -11.977 -6.554 1.00 84.25 138 ILE A N 1
ATOM 1025 C CA . ILE A 1 138 ? -14.266 -11.276 -7.063 1.00 84.25 138 ILE A CA 1
ATOM 1026 C C . ILE A 1 138 ? -14.515 -10.871 -8.512 1.00 84.25 138 ILE A C 1
ATOM 1028 O O . ILE A 1 138 ? -14.708 -11.710 -9.392 1.00 84.25 138 ILE A O 1
ATOM 1032 N N . HIS A 1 139 ? -14.470 -9.566 -8.774 1.00 85.81 139 HIS A N 1
ATOM 1033 C CA . HIS A 1 139 ? -14.571 -9.040 -10.131 1.00 85.81 139 HIS A CA 1
ATOM 1034 C C . HIS A 1 139 ? -13.264 -9.235 -10.869 1.00 85.81 139 HIS A C 1
ATOM 1036 O O . HIS A 1 139 ? -12.218 -8.804 -10.384 1.00 85.81 139 HIS A O 1
ATOM 1042 N N . ARG A 1 140 ? -13.333 -9.815 -12.065 1.00 88.06 140 ARG A N 1
ATOM 1043 C CA . ARG A 1 140 ? -12.180 -9.974 -12.944 1.00 88.06 140 ARG A CA 1
ATOM 1044 C C . ARG A 1 140 ? -12.433 -9.336 -14.310 1.00 88.06 140 ARG A C 1
ATOM 1046 O O . ARG A 1 140 ? -13.558 -9.327 -14.824 1.00 88.06 140 ARG A O 1
ATOM 1053 N N . ASN A 1 141 ? -11.377 -8.763 -14.878 1.00 87.50 141 ASN A N 1
ATOM 1054 C CA . ASN A 1 141 ? -11.379 -8.239 -16.241 1.00 87.50 141 ASN A CA 1
ATOM 1055 C C . ASN A 1 141 ? -11.164 -9.359 -17.271 1.00 87.50 141 ASN A C 1
ATOM 1057 O O . ASN A 1 141 ? -11.019 -10.530 -16.916 1.00 87.50 141 ASN A O 1
ATOM 1061 N N . ARG A 1 142 ? -11.096 -9.008 -18.564 1.00 86.12 142 ARG A N 1
ATOM 1062 C CA . ARG A 1 142 ? -10.908 -9.993 -19.647 1.00 86.12 142 ARG A CA 1
ATOM 1063 C C . ARG A 1 142 ? -9.611 -10.786 -19.558 1.00 86.12 142 ARG A C 1
ATOM 1065 O O . ARG A 1 142 ? -9.545 -11.914 -20.031 1.00 86.12 142 ARG A O 1
ATOM 1072 N N . LYS A 1 143 ? -8.591 -10.200 -18.945 1.00 83.62 143 LYS A N 1
ATOM 1073 C CA . LYS A 1 143 ? -7.291 -10.829 -18.712 1.00 83.62 143 LYS A CA 1
ATOM 1074 C C . LYS A 1 143 ? -7.266 -11.637 -17.410 1.00 83.62 143 LYS A C 1
ATOM 1076 O O . LYS A 1 143 ? -6.198 -12.050 -16.977 1.00 83.62 143 LYS A O 1
ATOM 1081 N N . GLY A 1 144 ? -8.416 -11.822 -16.760 1.00 83.50 144 GLY A N 1
ATOM 1082 C CA . GLY A 1 144 ? -8.518 -12.496 -15.474 1.00 83.50 144 GLY A CA 1
ATOM 1083 C C . GLY A 1 144 ? -7.963 -11.682 -14.306 1.00 83.50 144 GLY A C 1
ATOM 1084 O O . GLY A 1 144 ? -7.837 -12.227 -13.220 1.00 83.50 144 GLY A O 1
ATOM 1085 N N . GLN A 1 145 ? -7.636 -10.400 -14.475 1.00 87.38 145 GLN A N 1
ATOM 1086 C CA . GLN A 1 145 ? -7.085 -9.572 -13.399 1.00 87.38 145 GLN A CA 1
ATOM 1087 C C . GLN A 1 145 ? -8.202 -9.097 -12.473 1.00 87.38 145 GLN A C 1
ATOM 1089 O O . GLN A 1 145 ? -9.238 -8.618 -12.938 1.00 87.38 145 GLN A O 1
ATOM 1094 N N . ARG A 1 146 ? -7.977 -9.192 -11.164 1.00 90.12 146 ARG A N 1
ATOM 1095 C CA . ARG A 1 146 ? -8.882 -8.710 -10.127 1.00 90.12 146 ARG A CA 1
ATOM 1096 C C . ARG A 1 146 ? -9.053 -7.196 -10.198 1.00 90.12 146 ARG A C 1
ATOM 1098 O O . ARG A 1 146 ? -8.083 -6.440 -10.176 1.00 90.12 146 ARG A O 1
ATOM 1105 N N . ILE A 1 147 ? -10.308 -6.766 -10.207 1.00 87.31 147 ILE A N 1
ATOM 1106 C CA . ILE A 1 147 ? -10.712 -5.367 -10.134 1.00 87.31 147 ILE A CA 1
ATOM 1107 C C . ILE A 1 147 ? -11.200 -5.081 -8.718 1.00 87.31 147 ILE A C 1
ATOM 1109 O O . ILE A 1 147 ? -12.201 -5.633 -8.256 1.00 87.31 147 ILE A O 1
ATOM 1113 N N . ASP A 1 148 ? -10.500 -4.178 -8.038 1.00 83.75 148 ASP A N 1
ATOM 1114 C CA . ASP A 1 148 ? -10.927 -3.694 -6.733 1.00 83.75 148 ASP A CA 1
ATOM 1115 C C . ASP A 1 148 ? -12.208 -2.851 -6.840 1.00 83.75 148 ASP A C 1
ATOM 1117 O O . ASP A 1 148 ? -12.319 -2.010 -7.736 1.00 83.75 148 ASP A O 1
ATOM 1121 N N . PRO A 1 149 ? -13.164 -3.010 -5.902 1.00 81.12 149 PRO A N 1
ATOM 1122 C CA . PRO A 1 149 ? -14.279 -2.080 -5.749 1.00 81.12 149 PRO A CA 1
ATOM 1123 C C . PRO A 1 149 ? -13.792 -0.626 -5.661 1.00 81.12 149 PRO A C 1
ATOM 1125 O O . PRO A 1 149 ? -12.734 -0.399 -5.076 1.00 81.12 149 PRO A O 1
ATOM 1128 N N . PRO A 1 150 ? -14.534 0.372 -6.155 1.00 77.25 150 PRO A N 1
ATOM 1129 C CA . PRO A 1 150 ? -14.130 1.769 -6.011 1.00 77.25 150 PRO A CA 1
ATOM 1130 C C . PRO A 1 150 ? -13.972 2.159 -4.529 1.00 77.25 150 PRO A C 1
ATOM 1132 O O . PRO A 1 150 ? -14.725 1.701 -3.666 1.00 77.25 150 PRO A O 1
ATOM 1135 N N . THR A 1 151 ? -12.955 2.968 -4.228 1.00 77.06 151 THR A N 1
ATOM 1136 C CA . THR A 1 151 ? -12.724 3.570 -2.902 1.00 77.06 151 THR A CA 1
ATOM 1137 C C . THR A 1 151 ? -13.190 5.020 -2.874 1.00 77.06 151 THR A C 1
ATOM 1139 O O . THR A 1 151 ? -13.401 5.625 -3.924 1.00 77.06 151 THR A O 1
ATOM 1142 N N . LYS A 1 152 ? -13.279 5.596 -1.668 1.00 77.44 152 LYS A N 1
ATOM 1143 C CA . LYS A 1 152 ? -13.409 7.044 -1.467 1.00 77.44 152 LYS A CA 1
ATOM 1144 C C . LYS A 1 152 ? -12.287 7.796 -2.201 1.00 77.44 152 LYS A C 1
ATOM 1146 O O . LYS A 1 152 ? -11.187 7.262 -2.382 1.00 77.44 152 LYS A O 1
ATOM 1151 N N . ASN A 1 153 ? -12.579 9.028 -2.612 1.00 78.38 153 ASN A N 1
ATOM 1152 C CA . ASN A 1 153 ? -11.604 9.935 -3.215 1.00 78.38 153 ASN A CA 1
ATOM 1153 C C . ASN A 1 153 ? -10.429 10.194 -2.258 1.00 78.38 153 ASN A C 1
ATOM 1155 O O . ASN A 1 153 ? -10.597 10.198 -1.038 1.00 78.38 153 ASN A O 1
ATOM 1159 N N . PHE A 1 154 ? -9.239 10.408 -2.822 1.00 79.06 154 PHE A N 1
ATOM 1160 C CA . PHE A 1 154 ? -8.037 10.696 -2.047 1.00 79.06 154 PHE A CA 1
ATOM 1161 C C . PHE A 1 154 ? -8.110 12.106 -1.447 1.00 79.06 154 PHE A C 1
ATOM 1163 O O . PHE A 1 154 ? -8.018 13.094 -2.170 1.00 79.06 154 PHE A O 1
ATOM 1170 N N . ASP A 1 155 ? -8.251 12.168 -0.127 1.00 85.69 155 ASP A N 1
ATOM 1171 C CA . ASP A 1 155 ? -8.165 13.379 0.690 1.00 85.69 155 ASP A CA 1
ATOM 1172 C C . ASP A 1 155 ? -6.884 13.283 1.531 1.00 85.69 155 ASP A C 1
ATOM 1174 O O . ASP A 1 155 ? -6.704 12.339 2.309 1.00 85.69 155 ASP A O 1
ATOM 1178 N N . LYS A 1 156 ? -5.946 14.212 1.321 1.00 85.12 156 LYS A N 1
ATOM 1179 C CA . LYS A 1 156 ? -4.601 14.136 1.905 1.00 85.12 156 LYS A CA 1
ATOM 1180 C C . LYS A 1 156 ? -4.647 14.358 3.415 1.00 85.12 156 LYS A C 1
ATOM 1182 O O . LYS A 1 156 ? -3.936 13.672 4.155 1.00 85.12 156 LYS A O 1
ATOM 1187 N N . GLU A 1 157 ? -5.457 15.305 3.866 1.00 89.25 157 GLU A N 1
ATOM 1188 C CA . GLU A 1 157 ? -5.611 15.694 5.261 1.00 89.25 157 GLU A CA 1
ATOM 1189 C C . GLU A 1 157 ? -6.217 14.539 6.063 1.00 89.25 157 GLU A C 1
ATOM 1191 O O . GLU A 1 157 ? -5.662 14.127 7.089 1.00 89.25 157 GLU A O 1
ATOM 1196 N N . GLU A 1 158 ? -7.293 13.948 5.543 1.00 89.12 158 GLU A N 1
ATOM 1197 C CA . GLU A 1 158 ? -7.998 12.843 6.190 1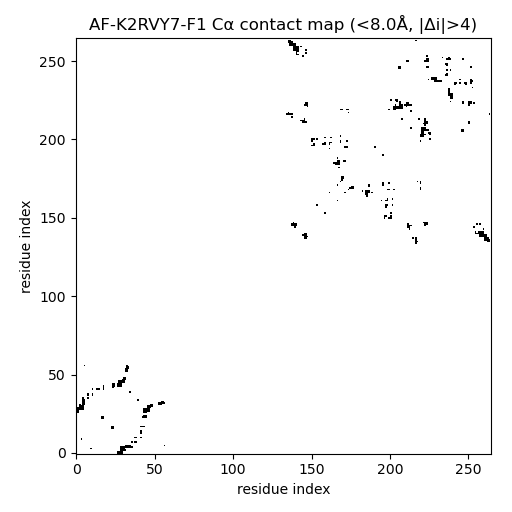.00 89.12 158 GLU A CA 1
ATOM 1198 C C . GLU A 1 158 ? -7.153 11.560 6.207 1.00 89.12 158 GLU A C 1
ATOM 1200 O O . GLU A 1 158 ? -7.039 10.892 7.239 1.00 89.12 158 GLU A O 1
ATOM 1205 N N . VAL A 1 159 ? -6.467 11.243 5.102 1.00 89.31 159 VAL A N 1
ATOM 1206 C CA . VAL A 1 159 ? -5.531 10.108 5.038 1.00 89.31 159 VAL A CA 1
ATOM 1207 C C . VAL A 1 159 ? -4.410 10.256 6.067 1.00 89.31 159 VAL A C 1
ATOM 1209 O O . VAL A 1 159 ? -4.066 9.290 6.754 1.00 89.31 159 VAL A O 1
ATOM 1212 N N . ASN A 1 160 ? -3.837 11.452 6.206 1.00 90.62 160 ASN A N 1
ATOM 1213 C CA . ASN A 1 160 ? -2.780 11.705 7.184 1.00 90.62 160 ASN A CA 1
ATOM 1214 C C . ASN A 1 160 ? -3.301 11.635 8.623 1.00 90.62 160 ASN A C 1
ATOM 1216 O O . ASN A 1 160 ? -2.614 11.105 9.498 1.00 90.62 160 ASN A O 1
ATOM 1220 N N . ARG A 1 161 ? -4.520 12.119 8.881 1.00 93.00 161 ARG A N 1
ATOM 1221 C CA . ARG A 1 161 ? -5.175 11.992 10.187 1.00 93.00 161 ARG A CA 1
ATOM 1222 C C . ARG A 1 161 ? -5.373 10.525 10.565 1.00 93.00 161 ARG A C 1
ATOM 1224 O O . ARG A 1 161 ? -4.891 10.120 11.618 1.00 93.00 161 ARG A O 1
ATOM 1231 N N . VAL A 1 162 ? -5.971 9.723 9.685 1.00 91.69 162 VAL A N 1
ATOM 1232 C CA . VAL A 1 162 ? -6.230 8.291 9.910 1.00 91.69 162 VAL A CA 1
ATOM 1233 C C . VAL A 1 162 ? -4.938 7.495 10.118 1.00 91.69 162 VAL A C 1
ATOM 1235 O O . VAL A 1 162 ? -4.861 6.672 11.029 1.00 91.69 162 VAL A O 1
ATOM 1238 N N . LYS A 1 163 ? -3.876 7.785 9.353 1.00 90.31 163 LYS A N 1
ATOM 1239 C CA . LYS A 1 163 ? -2.558 7.147 9.532 1.00 90.31 163 LYS A CA 1
ATOM 1240 C C . LYS A 1 163 ? -1.939 7.405 10.908 1.00 90.31 163 LYS A C 1
ATOM 1242 O O . LYS A 1 163 ? -1.258 6.525 11.432 1.00 90.31 163 LYS A O 1
ATOM 1247 N N . ARG A 1 164 ? -2.174 8.578 11.510 1.00 92.50 164 ARG A N 1
ATOM 1248 C CA . ARG A 1 164 ? -1.653 8.913 12.849 1.00 92.50 164 ARG A CA 1
ATOM 1249 C C . ARG A 1 164 ? -2.329 8.129 13.975 1.00 92.50 164 ARG A C 1
ATOM 1251 O O . ARG A 1 164 ? -1.685 7.903 14.991 1.00 92.50 164 ARG A O 1
ATOM 1258 N N . ILE A 1 165 ? -3.571 7.678 13.781 1.00 91.38 165 ILE A N 1
ATOM 1259 C CA . ILE A 1 165 ? -4.321 6.892 14.779 1.00 91.38 165 ILE A CA 1
ATOM 1260 C C . ILE A 1 165 ? -3.745 5.469 14.914 1.00 91.38 165 ILE A C 1
ATOM 1262 O O . ILE A 1 165 ? -3.864 4.859 15.971 1.00 91.38 165 ILE A O 1
ATOM 1266 N N . LYS A 1 166 ? -3.083 4.939 13.870 1.00 93.06 166 LYS A N 1
ATOM 1267 C CA . LYS A 1 166 ? -2.506 3.576 13.840 1.00 93.06 166 LYS A CA 1
ATOM 1268 C C . LYS A 1 166 ? -3.523 2.471 14.165 1.00 93.06 166 LYS A C 1
ATOM 1270 O O . LYS A 1 166 ? -3.221 1.502 14.862 1.00 93.06 166 LYS A O 1
ATOM 1275 N N . MET A 1 167 ? -4.732 2.611 13.625 1.00 93.88 167 MET A N 1
ATOM 1276 C CA . MET A 1 167 ? -5.750 1.562 13.645 1.00 93.88 167 MET A CA 1
ATOM 1277 C C . MET A 1 167 ? -5.240 0.288 12.967 1.00 93.88 167 MET A C 1
ATOM 1279 O O . MET A 1 167 ? -4.577 0.345 11.929 1.00 93.88 167 MET A O 1
ATOM 1283 N N . CYS A 1 168 ? -5.572 -0.873 13.526 1.00 94.31 168 CYS A N 1
ATOM 1284 C CA . CYS A 1 168 ? -5.230 -2.142 12.900 1.00 94.31 168 CYS A CA 1
ATOM 1285 C C . CYS A 1 168 ? -6.104 -2.390 11.665 1.00 94.31 168 CYS A C 1
ATOM 1287 O O . CYS A 1 168 ? -7.300 -2.663 11.780 1.00 94.31 168 CYS A O 1
ATOM 1289 N N . ASN A 1 169 ? -5.500 -2.360 10.475 1.00 93.69 169 ASN A N 1
ATOM 1290 C CA . ASN A 1 169 ? -6.214 -2.612 9.219 1.00 93.69 169 ASN A CA 1
ATOM 1291 C C . ASN A 1 169 ? -6.956 -3.960 9.237 1.00 93.69 169 ASN A C 1
ATOM 1293 O O . ASN A 1 169 ? -8.101 -4.035 8.807 1.00 93.69 169 ASN A O 1
ATOM 1297 N N . VAL A 1 170 ? -6.326 -5.023 9.749 1.00 92.31 170 VAL A N 1
ATOM 1298 C CA . VAL A 1 170 ? -6.918 -6.373 9.771 1.00 92.31 170 VAL A CA 1
ATOM 1299 C C . VAL A 1 170 ? -8.092 -6.444 10.748 1.00 92.31 170 VAL A C 1
ATOM 1301 O O . VAL A 1 170 ? -9.135 -6.992 10.404 1.00 92.31 170 VAL A O 1
ATOM 1304 N N . HIS A 1 171 ? -7.965 -5.844 11.932 1.00 93.88 171 HIS A N 1
ATOM 1305 C CA . HIS A 1 171 ? -9.039 -5.823 12.925 1.00 93.88 171 HIS A CA 1
ATOM 1306 C C . HIS A 1 171 ? -10.273 -5.067 12.419 1.00 93.88 171 HIS A C 1
ATOM 1308 O O . HIS A 1 171 ? -11.383 -5.586 12.482 1.00 93.88 171 HIS A O 1
ATOM 1314 N N . PHE A 1 172 ? -10.088 -3.869 11.861 1.00 92.88 172 PHE A N 1
ATOM 1315 C CA . PHE A 1 172 ? -11.216 -3.025 11.462 1.00 92.88 172 PHE A CA 1
ATOM 1316 C C . PHE A 1 172 ? -11.818 -3.373 10.098 1.00 92.88 172 PHE A C 1
ATOM 1318 O O . PHE A 1 172 ? -12.981 -3.054 9.871 1.00 92.88 172 PHE A O 1
ATOM 1325 N N . LEU A 1 173 ? -11.059 -4.001 9.190 1.00 92.25 173 LEU A N 1
ATOM 1326 C CA . LEU A 1 173 ? -11.545 -4.329 7.842 1.00 92.25 173 LEU A CA 1
ATOM 1327 C C . LEU A 1 173 ? -11.872 -5.816 7.644 1.00 92.25 173 LEU A C 1
ATOM 1329 O O . LEU A 1 173 ? -12.726 -6.125 6.817 1.00 92.25 173 LEU A O 1
ATOM 1333 N N . ARG A 1 174 ? -11.194 -6.735 8.350 1.00 90.88 174 ARG A N 1
ATOM 1334 C CA . ARG A 1 174 ? -11.457 -8.188 8.275 1.00 90.88 174 ARG A CA 1
ATOM 1335 C C . ARG A 1 174 ? -12.102 -8.759 9.534 1.00 90.88 174 ARG A C 1
ATOM 1337 O O . ARG A 1 174 ? -12.630 -9.858 9.457 1.00 90.88 174 ARG A O 1
ATOM 1344 N N . HIS A 1 175 ? -12.042 -8.054 10.667 1.00 89.00 175 HIS A N 1
ATOM 1345 C CA . HIS A 1 175 ? -12.533 -8.522 11.974 1.00 89.00 175 HIS A CA 1
ATOM 1346 C C . HIS A 1 175 ? -11.854 -9.799 12.503 1.00 89.00 175 HIS A C 1
ATOM 1348 O O . HIS A 1 175 ? -12.304 -10.391 13.476 1.00 89.00 175 HIS A O 1
ATOM 1354 N N . GLU A 1 176 ? -10.724 -10.189 11.908 1.00 88.44 176 GLU A N 1
ATOM 1355 C CA . GLU A 1 176 ? -10.025 -11.458 12.154 1.00 88.44 176 GLU A CA 1
ATOM 1356 C C . GLU A 1 176 ? -8.531 -11.186 12.438 1.00 88.44 176 GLU A C 1
ATOM 1358 O O . GLU A 1 176 ? -7.643 -11.733 11.787 1.00 88.44 176 GLU A O 1
ATOM 1363 N N . CYS A 1 177 ? -8.217 -10.260 13.356 1.00 91.19 177 CYS A N 1
ATOM 1364 C CA . CYS A 1 177 ? -6.819 -9.951 13.684 1.00 91.19 177 CYS A CA 1
ATOM 1365 C C . CYS A 1 177 ? -6.168 -11.123 14.446 1.00 91.19 177 CYS A C 1
ATOM 1367 O O . CYS A 1 177 ? -6.586 -11.401 15.571 1.00 91.19 177 CYS A O 1
ATOM 1369 N N . PRO A 1 178 ? -5.112 -11.765 13.906 1.00 88.75 178 PRO A N 1
ATOM 1370 C CA . PRO A 1 178 ? -4.519 -12.957 14.517 1.00 88.75 178 PRO A CA 1
ATOM 1371 C C . PRO A 1 178 ? -3.751 -12.652 15.808 1.00 88.75 178 PRO A C 1
ATOM 1373 O O . PRO A 1 178 ? -3.535 -13.539 16.626 1.00 88.75 178 PRO A O 1
ATOM 1376 N N . PHE A 1 179 ? -3.339 -11.397 16.001 1.00 87.38 179 PHE A N 1
ATOM 1377 C CA . PHE A 1 179 ? -2.556 -10.978 17.162 1.00 87.38 179 PHE A CA 1
ATOM 1378 C C . PHE A 1 179 ? -3.418 -10.654 18.387 1.00 87.38 179 PHE A C 1
ATOM 1380 O O . PHE A 1 179 ? -2.871 -10.549 19.481 1.00 87.38 179 PHE A O 1
ATOM 1387 N N . GLY A 1 180 ? -4.739 -10.495 18.229 1.00 85.69 180 GLY A N 1
ATOM 1388 C CA . GLY A 1 180 ? -5.652 -10.210 19.341 1.00 85.69 180 GLY A CA 1
ATOM 1389 C C . GLY A 1 180 ? -5.152 -9.068 20.234 1.00 85.69 180 GLY A C 1
ATOM 1390 O O . GLY A 1 180 ? -4.910 -7.964 19.751 1.00 85.69 180 GLY A O 1
ATOM 1391 N N . ALA A 1 181 ? -4.957 -9.349 21.524 1.00 84.81 181 ALA A N 1
ATOM 1392 C CA . ALA A 1 181 ? -4.453 -8.385 22.507 1.00 84.81 181 ALA A CA 1
ATOM 1393 C C . ALA A 1 181 ? -2.963 -8.015 22.336 1.00 84.81 181 ALA A C 1
ATOM 1395 O O . ALA A 1 181 ? -2.536 -6.971 22.813 1.00 84.81 181 ALA A O 1
ATOM 1396 N N . ASN A 1 182 ? -2.174 -8.827 21.625 1.00 90.06 182 ASN A N 1
ATOM 1397 C CA . ASN A 1 182 ? -0.742 -8.598 21.392 1.00 90.06 182 ASN A CA 1
ATOM 1398 C C . ASN A 1 182 ? -0.465 -7.791 20.111 1.00 90.06 182 ASN A C 1
ATOM 1400 O O . ASN A 1 182 ? 0.667 -7.749 19.626 1.00 90.06 182 ASN A O 1
ATOM 1404 N N . CYS A 1 183 ? -1.489 -7.190 19.499 1.00 92.00 183 CYS A N 1
ATOM 1405 C CA . CYS A 1 183 ? -1.291 -6.380 18.306 1.00 92.00 183 CYS A CA 1
ATOM 1406 C C . CYS A 1 183 ? -0.620 -5.047 18.655 1.00 92.00 183 CYS A C 1
ATOM 1408 O O . CYS A 1 183 ? -1.016 -4.357 19.586 1.00 92.00 183 CYS A O 1
ATOM 1410 N N . THR A 1 184 ? 0.358 -4.636 17.849 1.00 92.62 184 THR A N 1
ATOM 1411 C CA . THR A 1 184 ? 1.025 -3.328 17.981 1.00 92.62 184 THR A CA 1
ATOM 1412 C C . THR A 1 184 ? 0.158 -2.148 17.532 1.00 92.62 184 THR A C 1
ATOM 1414 O O . THR A 1 184 ? 0.562 -0.993 17.667 1.00 92.62 184 THR A O 1
ATOM 1417 N N . HIS A 1 185 ? -1.004 -2.429 16.947 1.00 93.44 185 HIS A N 1
ATOM 1418 C CA . HIS A 1 185 ? -1.935 -1.445 16.411 1.00 93.44 185 HIS A CA 1
ATOM 1419 C C . HIS A 1 185 ? -3.175 -1.343 17.299 1.00 93.44 185 HIS A C 1
ATOM 1421 O O . HIS A 1 185 ? -3.538 -2.287 17.994 1.00 93.44 185 HIS A O 1
ATOM 1427 N N . VAL A 1 186 ? -3.857 -0.200 17.237 1.00 92.94 186 VAL A N 1
ATOM 1428 C CA . VAL A 1 186 ? -5.032 0.063 18.076 1.00 92.94 186 VAL A CA 1
ATOM 1429 C C . VAL A 1 186 ? -6.215 -0.792 17.613 1.00 92.94 186 VAL A C 1
ATOM 1431 O O . VAL A 1 186 ? -6.518 -0.811 16.417 1.00 92.94 186 VAL A O 1
ATOM 1434 N N . HIS A 1 187 ? -6.882 -1.466 18.556 1.00 94.00 187 HIS A N 1
ATOM 1435 C CA . HIS A 1 187 ? -8.121 -2.234 18.345 1.00 94.00 187 HIS A CA 1
ATOM 1436 C C . HIS A 1 187 ? -9.354 -1.571 18.979 1.00 94.00 187 HIS A C 1
ATOM 1438 O O . HIS A 1 187 ? -10.439 -1.650 18.419 1.00 94.00 187 HIS A O 1
ATOM 1444 N N . ASP A 1 188 ? -9.188 -0.833 20.080 1.00 90.69 188 ASP A N 1
ATOM 1445 C CA . ASP A 1 188 ? -10.321 -0.310 20.868 1.00 90.69 188 ASP A CA 1
ATOM 1446 C C . ASP A 1 188 ? -10.904 1.015 20.342 1.00 90.69 188 ASP A C 1
ATOM 1448 O O . ASP A 1 188 ? -11.807 1.608 20.937 1.00 90.69 188 ASP A O 1
ATOM 1452 N N . TYR A 1 189 ? -10.384 1.513 19.219 1.00 91.75 189 TYR A N 1
ATOM 1453 C CA . TYR A 1 189 ? -10.891 2.727 18.588 1.00 91.75 189 TYR A CA 1
ATOM 1454 C C . TYR A 1 189 ? -12.275 2.484 17.972 1.00 91.75 189 TYR A C 1
ATOM 1456 O O . TYR A 1 189 ? -12.536 1.427 17.407 1.00 91.75 189 TYR A O 1
ATOM 1464 N N . LYS A 1 190 ? -13.163 3.480 18.032 1.00 92.88 190 LYS A N 1
ATOM 1465 C CA . LYS A 1 190 ? -14.495 3.421 17.411 1.00 92.88 190 LYS A CA 1
ATOM 1466 C C . LYS A 1 190 ? -14.516 4.294 16.153 1.00 92.88 190 LYS A C 1
ATOM 1468 O O . LYS A 1 190 ? -14.894 5.461 16.256 1.00 92.88 190 LYS A O 1
ATOM 1473 N N . PRO A 1 191 ? -14.094 3.773 14.984 1.00 91.62 191 PRO A N 1
ATOM 1474 C CA . PRO A 1 191 ? -14.040 4.568 13.770 1.00 91.62 191 PRO A CA 1
ATOM 1475 C C . PRO A 1 191 ? -15.435 4.919 13.264 1.00 91.62 191 PRO A C 1
ATOM 1477 O O . PRO A 1 191 ? -16.360 4.106 13.255 1.00 91.62 191 PRO A O 1
ATOM 1480 N N . THR A 1 192 ? -15.563 6.141 12.770 1.00 93.62 192 THR A N 1
ATOM 1481 C CA . THR A 1 192 ? -16.692 6.574 11.953 1.00 93.62 192 THR A CA 1
ATOM 1482 C C . THR A 1 192 ? -16.682 5.859 10.598 1.00 93.62 192 THR A C 1
ATOM 1484 O O . THR A 1 192 ? -15.654 5.366 10.128 1.00 93.62 192 THR A O 1
ATOM 1487 N N . LYS A 1 193 ? -17.828 5.841 9.904 1.00 91.19 193 LYS A N 1
ATOM 1488 C CA . LYS A 1 193 ? -17.927 5.243 8.557 1.00 91.19 193 LYS A CA 1
ATOM 1489 C C . LYS A 1 193 ? -16.917 5.855 7.575 1.00 91.19 193 LYS A C 1
ATOM 1491 O O . LYS A 1 193 ? -16.274 5.125 6.830 1.00 91.19 193 LYS A O 1
ATOM 1496 N N . SER A 1 194 ? -16.732 7.177 7.633 1.00 90.19 194 SER A N 1
ATOM 1497 C CA . SER A 1 194 ? -15.747 7.896 6.812 1.00 90.19 194 SER A CA 1
ATOM 1498 C C . SER A 1 194 ? -14.314 7.446 7.106 1.00 90.19 194 SER A C 1
ATOM 1500 O O . SER A 1 194 ? -13.534 7.235 6.182 1.00 90.19 194 SER A O 1
ATOM 1502 N N . GLU A 1 195 ? -13.962 7.258 8.379 1.00 92.12 195 GLU A N 1
ATOM 1503 C CA . GLU A 1 195 ? -12.629 6.784 8.768 1.00 92.12 195 GLU A CA 1
ATOM 1504 C C . GLU A 1 195 ? -12.363 5.364 8.296 1.00 92.12 195 GLU A C 1
ATOM 1506 O O . GLU A 1 195 ? -11.255 5.074 7.858 1.00 92.12 195 GLU A O 1
ATOM 1511 N N . LEU A 1 196 ? -13.372 4.493 8.339 1.00 92.56 196 LEU A N 1
ATOM 1512 C CA . LEU A 1 196 ? -13.255 3.117 7.869 1.00 92.56 196 LEU A CA 1
ATOM 1513 C C . LEU A 1 196 ? -13.066 3.062 6.343 1.00 92.56 196 LEU A C 1
ATOM 1515 O O . LEU A 1 196 ? -12.243 2.293 5.844 1.00 92.56 196 LEU A O 1
ATOM 1519 N N . GLU A 1 197 ? -13.747 3.929 5.590 1.00 91.38 197 GLU A N 1
ATOM 1520 C CA . GLU A 1 197 ? -13.518 4.090 4.148 1.00 91.38 197 GLU A CA 1
ATOM 1521 C C . GLU A 1 197 ? -12.119 4.631 3.832 1.00 91.38 197 GLU A C 1
ATOM 1523 O O . GLU A 1 197 ? -11.444 4.119 2.933 1.00 91.38 197 GLU A O 1
ATOM 1528 N N . THR A 1 198 ? -11.649 5.625 4.588 1.00 92.06 198 THR A N 1
ATOM 1529 C CA . THR A 1 198 ? -10.278 6.135 4.470 1.00 92.06 198 THR A CA 1
ATOM 1530 C C . THR A 1 198 ? -9.262 5.052 4.835 1.00 92.06 198 THR A C 1
ATOM 1532 O O . THR A 1 198 ? -8.266 4.887 4.136 1.00 92.06 198 THR A O 1
ATOM 1535 N N . LEU A 1 199 ? -9.512 4.256 5.877 1.00 93.12 199 LEU A N 1
ATOM 1536 C CA . LEU A 1 199 ? -8.656 3.139 6.278 1.00 93.12 199 LEU A CA 1
ATOM 1537 C C . LEU A 1 199 ? -8.575 2.081 5.172 1.00 93.12 199 LEU A C 1
ATOM 1539 O O . LEU A 1 199 ? -7.491 1.586 4.866 1.00 93.12 199 LEU A O 1
ATOM 1543 N N . LYS A 1 200 ? -9.699 1.791 4.509 1.00 91.88 200 LYS A N 1
ATOM 1544 C CA . LYS A 1 200 ? -9.756 0.911 3.334 1.00 91.88 200 LYS A CA 1
ATOM 1545 C C . LYS A 1 200 ? -8.937 1.461 2.166 1.00 91.88 200 LYS A C 1
ATOM 1547 O O . LYS A 1 200 ? -8.222 0.699 1.517 1.00 91.88 200 LYS A O 1
ATOM 1552 N N . LEU A 1 201 ? -8.998 2.770 1.908 1.00 90.00 201 LEU A N 1
ATOM 1553 C CA . LEU A 1 201 ? -8.134 3.423 0.921 1.00 90.00 201 LEU A CA 1
ATOM 1554 C C . LEU A 1 201 ? -6.654 3.277 1.306 1.00 90.00 201 LEU A C 1
ATOM 1556 O O . LEU A 1 201 ? -5.852 2.872 0.470 1.00 90.00 201 LEU A O 1
ATOM 1560 N N . VAL A 1 202 ? -6.299 3.538 2.568 1.00 91.12 202 VAL A N 1
ATOM 1561 C CA . VAL A 1 202 ? -4.923 3.421 3.080 1.00 91.12 202 VAL A CA 1
ATOM 1562 C C . VAL A 1 202 ? -4.389 1.995 2.950 1.00 91.12 202 VAL A C 1
ATOM 1564 O O . VAL A 1 202 ? -3.268 1.815 2.477 1.00 91.12 202 VAL A O 1
ATOM 1567 N N . ALA A 1 203 ? -5.183 0.983 3.305 1.00 92.88 203 ALA A N 1
ATOM 1568 C CA . ALA A 1 203 ? -4.809 -0.421 3.143 1.00 92.88 203 ALA A CA 1
ATOM 1569 C C . ALA A 1 203 ? -4.525 -0.768 1.670 1.00 92.88 203 ALA A C 1
ATOM 1571 O O . ALA A 1 203 ? -3.542 -1.445 1.367 1.00 92.88 203 ALA A O 1
ATOM 1572 N N . ARG A 1 204 ? -5.312 -0.211 0.741 1.00 91.75 204 ARG A N 1
ATOM 1573 C CA . ARG A 1 204 ? -5.139 -0.398 -0.707 1.00 91.75 204 ARG A CA 1
ATOM 1574 C C . ARG A 1 204 ? -4.008 0.401 -1.337 1.00 91.75 204 ARG A C 1
ATOM 1576 O O . ARG A 1 204 ? -3.692 0.162 -2.495 1.00 91.75 204 ARG A O 1
ATOM 1583 N N . MET A 1 205 ? -3.369 1.317 -0.610 1.00 88.88 205 MET A N 1
ATOM 1584 C CA . MET A 1 205 ? -2.122 1.949 -1.063 1.00 88.88 205 MET A CA 1
ATOM 1585 C C . MET A 1 205 ? -0.924 0.991 -0.972 1.00 88.88 205 MET A C 1
ATOM 1587 O O . MET A 1 205 ? 0.120 1.273 -1.559 1.00 88.88 205 MET A O 1
ATOM 1591 N N . ALA A 1 206 ? -1.046 -0.114 -0.232 1.00 90.69 206 ALA A N 1
ATOM 1592 C CA . ALA A 1 206 ? -0.040 -1.166 -0.195 1.00 90.69 206 ALA A CA 1
ATOM 1593 C C . ALA A 1 206 ? -0.371 -2.239 -1.248 1.00 90.69 206 ALA A C 1
ATOM 1595 O O . ALA A 1 206 ? -1.502 -2.734 -1.261 1.00 90.69 206 ALA A O 1
ATOM 1596 N N . PRO A 1 207 ? 0.578 -2.606 -2.129 1.00 91.50 207 PRO A N 1
ATOM 1597 C CA . PRO A 1 207 ? 0.345 -3.635 -3.132 1.00 91.50 207 PRO A CA 1
ATOM 1598 C C . PRO A 1 207 ? 0.133 -4.999 -2.468 1.00 91.50 207 PRO A C 1
ATOM 1600 O O . PRO A 1 207 ? 0.850 -5.375 -1.542 1.00 91.50 207 PRO A O 1
ATOM 1603 N N . CYS A 1 208 ? -0.854 -5.744 -2.957 1.00 93.38 208 CYS A N 1
ATOM 1604 C CA . CYS A 1 208 ? -1.072 -7.129 -2.566 1.00 93.38 208 CYS A CA 1
ATOM 1605 C C . CYS A 1 208 ? 0.099 -8.002 -3.033 1.00 93.38 208 CYS A C 1
ATOM 1607 O O . CYS A 1 208 ? 0.548 -7.881 -4.173 1.00 93.38 208 CYS A O 1
ATOM 1609 N N . ILE A 1 209 ? 0.540 -8.934 -2.184 1.00 89.75 209 ILE A N 1
ATOM 1610 C CA . ILE A 1 209 ? 1.607 -9.894 -2.514 1.00 89.75 209 ILE A CA 1
ATOM 1611 C C . ILE A 1 209 ? 1.230 -10.817 -3.682 1.00 89.75 209 ILE A C 1
ATOM 1613 O O . ILE A 1 209 ? 2.092 -11.225 -4.451 1.00 89.75 209 ILE A O 1
ATOM 1617 N N . HIS A 1 210 ? -0.064 -11.102 -3.848 1.00 88.06 210 HIS A N 1
ATOM 1618 C CA . HIS A 1 210 ? -0.600 -11.896 -4.956 1.00 88.06 210 HIS A CA 1
ATOM 1619 C C . HIS A 1 210 ? -0.951 -11.033 -6.181 1.00 88.06 210 HIS A C 1
ATOM 1621 O O . HIS A 1 210 ? -1.507 -11.535 -7.160 1.00 88.06 210 HIS A O 1
ATOM 1627 N N . GLY A 1 211 ? -0.665 -9.725 -6.125 1.00 89.25 211 GLY A N 1
ATOM 1628 C CA . GLY A 1 211 ? -0.920 -8.773 -7.201 1.00 89.25 211 GLY A CA 1
ATOM 1629 C C . GLY A 1 211 ? -2.360 -8.820 -7.712 1.00 89.25 211 GLY A C 1
ATOM 1630 O O . GLY A 1 211 ? -3.298 -9.109 -6.976 1.00 89.25 211 GLY A O 1
ATOM 1631 N N . SER A 1 212 ? -2.547 -8.575 -9.006 1.00 88.75 212 SER A N 1
ATOM 1632 C CA . SER A 1 212 ? -3.875 -8.634 -9.632 1.00 88.75 212 SER A CA 1
ATOM 1633 C C . SER A 1 212 ? -4.468 -10.052 -9.739 1.00 88.75 212 SER A C 1
ATOM 1635 O O . SER A 1 212 ? -5.635 -10.196 -10.086 1.00 88.75 212 SER A O 1
ATOM 1637 N N . GLY A 1 213 ? -3.708 -11.104 -9.418 1.00 89.88 213 GLY A N 1
ATOM 1638 C CA . GLY A 1 213 ? -4.177 -12.492 -9.454 1.00 89.88 213 GLY A CA 1
ATOM 1639 C C . GLY A 1 213 ? -4.908 -12.954 -8.189 1.00 89.88 213 GLY A C 1
ATOM 1640 O O . GLY A 1 213 ? -5.481 -14.036 -8.206 1.00 89.88 213 GLY A O 1
ATOM 1641 N N . CYS A 1 214 ? -4.903 -12.153 -7.118 1.00 90.19 214 CYS A N 1
ATOM 1642 C CA . CYS A 1 214 ? -5.354 -12.552 -5.784 1.00 90.19 214 CYS A CA 1
ATOM 1643 C C . CYS A 1 214 ? -6.790 -13.102 -5.730 1.00 90.19 214 CYS A C 1
ATOM 1645 O O . CYS A 1 214 ? -7.748 -12.380 -6.020 1.00 90.19 214 CYS A O 1
ATOM 1647 N N . ASP A 1 215 ? -6.924 -14.328 -5.224 1.00 89.12 215 ASP A N 1
ATOM 1648 C CA . ASP A 1 215 ? -8.197 -15.016 -4.991 1.00 89.12 215 ASP A CA 1
ATOM 1649 C C . ASP A 1 215 ? -8.809 -14.766 -3.602 1.00 89.12 215 ASP A C 1
ATOM 1651 O O . ASP A 1 215 ? -9.854 -15.307 -3.301 1.00 89.12 215 ASP A O 1
ATOM 1655 N N . ASP A 1 216 ? -8.232 -13.953 -2.716 1.00 88.06 216 ASP A N 1
ATOM 1656 C CA . ASP A 1 216 ? -8.847 -13.734 -1.392 1.00 88.06 216 ASP A CA 1
ATOM 1657 C C . ASP A 1 216 ? -9.972 -12.683 -1.464 1.00 88.06 216 ASP A C 1
ATOM 1659 O O . ASP A 1 216 ? -9.695 -11.485 -1.582 1.00 88.06 216 ASP A O 1
ATOM 1663 N N . SER A 1 217 ? -11.243 -13.086 -1.361 1.00 86.12 217 SER A N 1
ATOM 1664 C CA . SER A 1 217 ? -12.395 -12.165 -1.407 1.00 86.12 217 SER A CA 1
ATOM 1665 C C . SER A 1 217 ? -12.329 -11.071 -0.333 1.00 86.12 217 SER A C 1
ATOM 1667 O O . SER A 1 217 ? -12.684 -9.921 -0.603 1.00 86.12 217 SER A O 1
ATOM 1669 N N . LYS A 1 218 ? -11.763 -11.387 0.838 1.00 88.00 218 LYS A N 1
ATOM 1670 C CA . LYS A 1 218 ? -11.573 -10.476 1.976 1.00 88.00 218 LYS A CA 1
ATOM 1671 C C . LYS A 1 218 ? -10.232 -9.731 1.940 1.00 88.00 218 LYS A C 1
ATOM 1673 O O . LYS A 1 218 ? -9.884 -9.054 2.910 1.00 88.00 218 LYS A O 1
ATOM 1678 N N . CYS A 1 219 ? -9.464 -9.820 0.851 1.00 90.88 219 CYS A N 1
ATOM 1679 C CA . CYS A 1 219 ? -8.198 -9.100 0.748 1.00 90.88 219 CYS A CA 1
ATOM 1680 C C . CYS A 1 219 ? -8.411 -7.579 0.816 1.00 90.88 219 CYS A C 1
ATOM 1682 O O . CYS A 1 219 ? -9.192 -6.992 0.061 1.00 90.88 219 CYS A O 1
ATOM 1684 N N . ILE A 1 220 ? -7.673 -6.942 1.723 1.00 92.12 220 ILE A N 1
ATOM 1685 C CA . ILE A 1 220 ? -7.749 -5.504 2.016 1.00 92.12 220 ILE A CA 1
ATOM 1686 C C . ILE A 1 220 ? -6.660 -4.685 1.314 1.00 92.12 220 ILE A C 1
ATOM 1688 O O . ILE A 1 220 ? -6.718 -3.456 1.323 1.00 92.12 220 ILE A O 1
ATOM 1692 N N . TYR A 1 221 ? -5.670 -5.354 0.722 1.00 92.81 221 TYR A N 1
ATOM 1693 C CA . TYR A 1 221 ? -4.557 -4.724 0.015 1.00 92.81 221 TYR A CA 1
ATOM 1694 C C . TYR A 1 221 ? -4.935 -4.352 -1.422 1.00 92.81 221 TYR A C 1
ATOM 1696 O O . TYR A 1 221 ? -5.973 -4.763 -1.939 1.00 92.81 221 TYR A O 1
ATOM 1704 N N . GLY A 1 222 ? -4.103 -3.533 -2.064 1.00 91.81 222 GLY A N 1
ATOM 1705 C CA . GLY A 1 222 ? -4.350 -3.038 -3.413 1.00 91.81 222 GLY A CA 1
ATOM 1706 C C . GLY A 1 222 ? -3.981 -4.069 -4.472 1.00 91.81 222 GLY A C 1
ATOM 1707 O O . GLY A 1 222 ? -2.828 -4.487 -4.555 1.00 91.81 222 GLY A O 1
ATOM 1708 N N . HIS A 1 223 ? -4.935 -4.431 -5.327 1.00 91.88 223 HIS A N 1
ATOM 1709 C CA . HIS A 1 223 ? -4.719 -5.255 -6.523 1.00 91.88 223 HIS A CA 1
ATOM 1710 C C . HIS A 1 223 ? -4.524 -4.393 -7.781 1.00 91.88 223 HIS A C 1
ATOM 1712 O O . HIS A 1 223 ? -4.126 -4.898 -8.829 1.00 91.88 223 HIS A O 1
ATOM 1718 N N . ARG A 1 224 ? -4.732 -3.076 -7.654 1.00 88.62 224 ARG A N 1
ATOM 1719 C CA . ARG A 1 224 ? -4.457 -2.027 -8.643 1.00 88.62 224 ARG A CA 1
ATOM 1720 C C . ARG A 1 224 ? -3.818 -0.825 -7.964 1.00 88.62 224 ARG A C 1
ATOM 1722 O O . ARG A 1 224 ? -4.146 -0.533 -6.819 1.00 88.62 224 ARG A O 1
ATOM 1729 N N . CYS A 1 225 ? -2.995 -0.075 -8.696 1.00 87.50 225 CYS A N 1
ATOM 1730 C CA . CYS A 1 225 ? -2.562 1.245 -8.244 1.00 87.50 225 CYS A CA 1
ATOM 1731 C C . CYS A 1 225 ? -3.793 2.160 -8.012 1.00 87.50 225 CYS A C 1
ATOM 1733 O O . CYS A 1 225 ? -4.557 2.390 -8.955 1.00 87.50 225 CYS A O 1
ATOM 1735 N N . PRO A 1 226 ? -4.034 2.671 -6.787 1.00 82.75 226 PRO A N 1
ATOM 1736 C CA . PRO A 1 226 ? -5.201 3.510 -6.494 1.00 82.75 226 PRO A CA 1
ATOM 1737 C C . PRO A 1 226 ? -5.013 4.969 -6.931 1.00 82.75 226 PRO A C 1
ATOM 1739 O O . PRO A 1 226 ? -5.971 5.738 -6.934 1.00 82.75 226 PRO A O 1
ATOM 1742 N N . PHE A 1 227 ? -3.788 5.366 -7.278 1.00 81.31 227 PHE A N 1
ATOM 1743 C CA . PHE A 1 227 ? -3.458 6.747 -7.602 1.00 81.31 227 PHE A CA 1
ATOM 1744 C C . PHE A 1 227 ? -3.927 7.138 -9.007 1.00 81.31 227 PHE A C 1
ATOM 1746 O O . PHE A 1 227 ? -3.908 6.299 -9.915 1.00 81.31 227 PHE A O 1
ATOM 1753 N N . PRO A 1 228 ? -4.333 8.405 -9.206 1.00 75.94 228 PRO A N 1
ATOM 1754 C CA . PRO A 1 228 ? -4.769 8.874 -10.511 1.00 75.94 228 PRO A CA 1
ATOM 1755 C C . PRO A 1 228 ? -3.612 8.828 -11.519 1.00 75.94 228 PRO A C 1
ATOM 1757 O O . PRO A 1 228 ? -2.447 9.015 -11.135 1.00 75.94 228 PRO A O 1
ATOM 1760 N N . PRO A 1 229 ? -3.915 8.577 -12.805 1.00 76.19 229 PRO A N 1
ATOM 1761 C CA . PRO A 1 229 ? -2.903 8.607 -13.838 1.00 76.19 229 PRO A CA 1
ATOM 1762 C C . PRO A 1 229 ? -2.397 10.042 -14.068 1.00 76.19 229 PRO A C 1
ATOM 1764 O O . PRO A 1 229 ? -3.184 10.984 -14.145 1.00 76.19 229 PRO A O 1
ATOM 1767 N N . LEU A 1 230 ? -1.081 10.208 -14.185 1.00 73.81 230 LEU A N 1
ATOM 1768 C CA . LEU A 1 230 ? -0.396 11.450 -14.516 1.00 73.81 230 LEU A CA 1
ATOM 1769 C C . LEU A 1 230 ? -0.110 11.477 -16.027 1.00 73.81 230 LEU A C 1
ATOM 1771 O O . LEU A 1 230 ? 0.874 10.916 -16.513 1.00 73.81 230 LEU A O 1
ATOM 1775 N N . GLY A 1 231 ? -0.998 12.136 -16.772 1.00 69.25 231 GLY A N 1
ATOM 1776 C CA . GLY A 1 231 ? -0.892 12.311 -18.223 1.00 69.25 231 GLY A CA 1
ATOM 1777 C C . GLY A 1 231 ? -1.249 11.070 -19.055 1.00 69.25 231 GLY A C 1
ATOM 1778 O O . GLY A 1 231 ? -1.642 10.025 -18.544 1.00 69.25 231 GLY A O 1
ATOM 1779 N N . ASN A 1 232 ? -1.096 11.191 -20.378 1.00 65.75 232 ASN A N 1
ATOM 1780 C CA . ASN A 1 232 ? -1.517 10.182 -21.365 1.00 65.75 232 ASN A CA 1
ATOM 1781 C C . ASN A 1 232 ? -0.421 9.163 -21.728 1.00 65.75 232 ASN A C 1
ATOM 1783 O O . ASN A 1 232 ? -0.471 8.540 -22.792 1.00 65.75 232 ASN A O 1
ATOM 1787 N N . LYS A 1 233 ? 0.604 8.996 -20.883 1.00 63.09 233 LYS A N 1
ATOM 1788 C CA . LYS A 1 233 ? 1.672 8.029 -21.161 1.00 63.09 233 LYS A CA 1
ATOM 1789 C C . LYS A 1 233 ? 1.106 6.607 -21.095 1.00 63.09 233 LYS A C 1
ATOM 1791 O O . LYS A 1 233 ? 0.652 6.151 -20.049 1.00 63.09 233 LYS A O 1
ATOM 1796 N N . LYS A 1 234 ? 1.151 5.914 -22.238 1.00 61.19 234 LYS A N 1
ATOM 1797 C CA . LYS A 1 234 ? 0.734 4.508 -22.388 1.00 61.19 234 LYS A CA 1
ATOM 1798 C C . LYS A 1 234 ? 1.818 3.507 -21.971 1.00 61.19 234 LYS A C 1
ATOM 1800 O O . LYS A 1 234 ? 1.527 2.323 -21.858 1.00 61.19 234 LYS A O 1
ATOM 1805 N N . SER A 1 235 ? 3.051 3.976 -21.773 1.00 59.91 235 SER A N 1
ATOM 1806 C CA . SER A 1 235 ? 4.210 3.155 -21.417 1.00 59.91 235 SER A CA 1
ATOM 1807 C C . SER A 1 235 ? 4.809 3.624 -20.093 1.00 59.91 235 SER A C 1
ATOM 1809 O O . SER A 1 235 ? 4.872 4.829 -19.836 1.00 59.91 235 SER A O 1
ATOM 1811 N N . GLY A 1 236 ? 5.242 2.672 -19.267 1.00 70.25 236 GLY A N 1
ATOM 1812 C CA . GLY A 1 236 ? 5.777 2.932 -17.932 1.00 70.25 236 GLY A CA 1
ATOM 1813 C C . GLY A 1 236 ? 4.706 3.169 -16.860 1.00 70.25 236 GLY A C 1
ATOM 1814 O O . GLY A 1 236 ? 3.499 3.104 -17.109 1.00 70.25 236 GLY A O 1
ATOM 1815 N N . LYS A 1 237 ? 5.164 3.391 -15.623 1.00 77.81 237 LYS A N 1
ATOM 1816 C CA . LYS A 1 237 ? 4.287 3.682 -14.485 1.00 77.81 237 LYS A CA 1
ATOM 1817 C C . LYS A 1 237 ? 3.691 5.068 -14.692 1.00 77.81 237 LYS A C 1
ATOM 1819 O O . LYS A 1 237 ? 4.413 6.058 -14.725 1.00 77.81 237 LYS A O 1
ATOM 1824 N N . ASN A 1 238 ? 2.375 5.138 -14.840 1.00 79.19 238 ASN A N 1
ATOM 1825 C CA . ASN A 1 238 ? 1.698 6.377 -15.196 1.00 79.19 238 ASN A CA 1
ATOM 1826 C C . ASN A 1 238 ? 0.943 7.014 -14.032 1.00 79.19 238 ASN A C 1
ATOM 1828 O O . ASN A 1 238 ? -0.009 7.727 -14.286 1.00 79.19 238 ASN A O 1
ATOM 1832 N N . CYS A 1 239 ? 1.305 6.759 -12.778 1.00 82.94 239 CYS A N 1
ATOM 1833 C CA . CYS A 1 239 ? 0.676 7.420 -11.632 1.00 82.94 239 CYS A CA 1
ATOM 1834 C C . CYS A 1 239 ? 1.478 8.647 -11.174 1.00 82.94 239 CYS A C 1
ATOM 1836 O O . CYS A 1 239 ? 2.611 8.851 -11.606 1.00 82.94 239 CYS A O 1
ATOM 1838 N N . ILE A 1 240 ? 0.918 9.428 -10.244 1.00 82.50 240 ILE A N 1
ATOM 1839 C CA . ILE A 1 240 ? 1.577 10.612 -9.654 1.00 82.50 240 ILE A CA 1
ATOM 1840 C C . ILE A 1 240 ? 2.952 10.329 -9.024 1.00 82.50 240 ILE A C 1
ATOM 1842 O O . ILE A 1 240 ? 3.744 11.249 -8.873 1.00 82.50 240 ILE A O 1
ATOM 1846 N N . PHE A 1 241 ? 3.231 9.073 -8.659 1.00 81.25 241 PHE A N 1
ATOM 1847 C CA . PHE A 1 241 ? 4.505 8.652 -8.069 1.00 81.25 241 PHE A CA 1
ATOM 1848 C C . PHE A 1 241 ? 5.491 8.079 -9.092 1.00 81.25 241 PHE A C 1
ATOM 1850 O O . PHE A 1 241 ? 6.593 7.723 -8.701 1.00 81.25 241 PHE A O 1
ATOM 1857 N N . LEU A 1 242 ? 5.110 7.968 -10.373 1.00 81.88 242 LEU A N 1
ATOM 1858 C CA . LEU A 1 242 ? 5.969 7.496 -11.467 1.00 81.88 242 LEU A CA 1
ATOM 1859 C C . LEU A 1 242 ? 6.814 6.277 -11.044 1.00 81.88 242 LEU A C 1
ATOM 1861 O O . LEU A 1 242 ? 6.251 5.240 -10.690 1.00 81.88 242 LEU A O 1
ATOM 1865 N N . GLU A 1 243 ? 8.143 6.393 -11.055 1.00 81.94 243 GLU A N 1
ATOM 1866 C CA . GLU A 1 243 ? 9.085 5.318 -10.728 1.00 81.94 243 GLU A CA 1
ATOM 1867 C C . GLU A 1 243 ? 9.075 4.924 -9.244 1.00 81.94 243 GLU A C 1
ATOM 1869 O O . GLU A 1 243 ? 9.166 3.728 -8.948 1.00 81.94 243 GLU A O 1
ATOM 1874 N N . ASP A 1 244 ? 8.805 5.872 -8.342 1.00 83.81 244 ASP A N 1
ATOM 1875 C CA . ASP A 1 244 ? 8.726 5.680 -6.884 1.00 83.81 244 ASP A CA 1
ATOM 1876 C C . ASP A 1 244 ? 7.461 4.935 -6.436 1.00 83.81 244 ASP A C 1
ATOM 1878 O O . ASP A 1 244 ? 7.288 4.582 -5.262 1.00 83.81 244 ASP A O 1
ATOM 1882 N N . CYS A 1 245 ? 6.531 4.677 -7.359 1.00 86.94 245 CYS A N 1
ATOM 1883 C CA . CYS A 1 245 ? 5.328 3.933 -7.037 1.00 86.94 245 CYS A CA 1
ATOM 1884 C C . CYS A 1 245 ? 5.663 2.491 -6.641 1.00 86.94 245 CYS A C 1
ATOM 1886 O O . CYS A 1 245 ? 6.294 1.746 -7.395 1.00 86.94 245 CYS A O 1
ATOM 1888 N N . LYS A 1 246 ? 5.144 2.066 -5.485 1.00 88.38 246 LYS A N 1
ATOM 1889 C CA . LYS A 1 246 ? 5.309 0.702 -4.955 1.00 88.38 246 LYS A CA 1
ATOM 1890 C C . LYS A 1 246 ? 4.600 -0.367 -5.787 1.00 88.38 246 LYS A C 1
ATOM 1892 O O . LYS A 1 246 ? 4.901 -1.546 -5.644 1.00 88.38 246 LYS A O 1
ATOM 1897 N N . PHE A 1 247 ? 3.646 0.027 -6.629 1.00 88.75 247 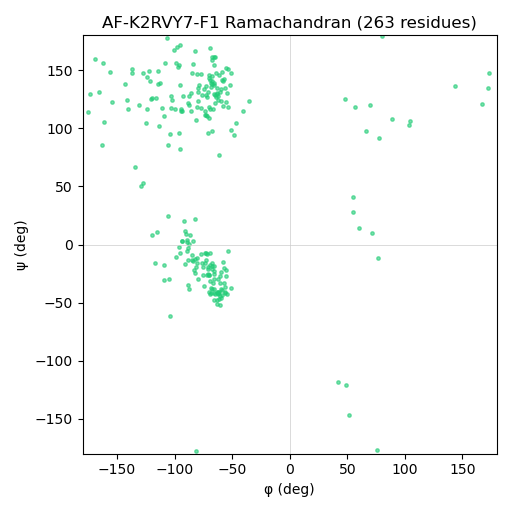PHE A N 1
ATOM 1898 C CA . PHE A 1 247 ? 2.948 -0.904 -7.505 1.00 88.75 247 PHE A CA 1
ATOM 1899 C C . PHE A 1 247 ? 3.817 -1.249 -8.723 1.00 88.75 247 PHE A C 1
ATOM 1901 O O . PHE A 1 247 ? 4.418 -0.350 -9.324 1.00 88.75 247 PHE A O 1
ATOM 1908 N N . PRO A 1 248 ? 3.864 -2.527 -9.133 1.00 86.31 248 PRO A N 1
ATOM 1909 C CA . PRO A 1 248 ? 4.526 -2.924 -10.366 1.00 86.31 248 PRO A CA 1
ATOM 1910 C C . PRO A 1 248 ? 3.813 -2.328 -11.586 1.00 86.31 248 PRO A C 1
ATOM 1912 O O . PRO A 1 248 ? 2.650 -1.912 -11.527 1.00 86.31 248 PRO A O 1
ATOM 1915 N N . LEU A 1 249 ? 4.521 -2.296 -12.715 1.00 85.19 249 LEU A N 1
ATOM 1916 C CA . LEU A 1 249 ? 4.011 -1.750 -13.974 1.00 85.19 249 LEU A CA 1
ATOM 1917 C C . LEU A 1 249 ? 2.702 -2.426 -14.418 1.00 85.19 249 LEU A C 1
ATOM 1919 O O . LEU A 1 249 ? 1.792 -1.753 -14.886 1.00 85.19 249 LEU A O 1
ATOM 1923 N N . GLU A 1 250 ? 2.571 -3.730 -14.187 1.00 84.50 250 GLU A N 1
ATOM 1924 C CA . GLU A 1 250 ? 1.407 -4.540 -14.576 1.00 84.50 250 GLU A CA 1
ATOM 1925 C C . GLU A 1 250 ? 0.107 -4.161 -13.851 1.00 84.50 250 GLU A C 1
ATOM 1927 O O . GLU A 1 250 ? -0.988 -4.436 -14.340 1.00 84.50 250 GLU A O 1
ATOM 1932 N N . MET A 1 251 ? 0.222 -3.522 -12.682 1.00 85.88 251 MET A N 1
ATOM 1933 C CA . MET A 1 251 ? -0.912 -3.056 -11.874 1.00 85.88 251 MET A CA 1
ATOM 1934 C C . MET A 1 251 ? -1.281 -1.594 -12.168 1.00 85.88 251 MET A C 1
ATOM 1936 O O . MET A 1 251 ? -2.183 -1.037 -11.531 1.00 85.88 251 MET A O 1
ATOM 1940 N N . HIS A 1 252 ? -0.592 -0.972 -13.127 1.00 85.12 252 HIS A N 1
ATOM 1941 C CA . HIS A 1 252 ? -0.961 0.302 -13.734 1.00 85.12 252 HIS A CA 1
ATOM 1942 C C . HIS A 1 252 ? -1.714 0.045 -15.043 1.00 85.12 252 HIS A C 1
ATOM 1944 O O . HIS A 1 252 ? -1.525 -0.983 -15.684 1.00 85.12 252 HIS A O 1
ATOM 1950 N N . ASN A 1 253 ? -2.583 0.977 -15.449 1.00 79.25 253 ASN A N 1
ATOM 1951 C CA . ASN A 1 253 ? -3.342 0.873 -16.707 1.00 79.25 253 ASN A CA 1
ATOM 1952 C C . ASN A 1 253 ? -4.172 -0.410 -16.876 1.00 79.25 253 ASN A C 1
ATOM 1954 O O . ASN A 1 253 ? -4.422 -0.850 -17.998 1.00 79.25 253 ASN A O 1
ATOM 1958 N N . MET A 1 254 ? -4.616 -1.010 -15.771 1.00 79.69 254 MET A N 1
ATOM 1959 C CA . MET A 1 254 ? -5.482 -2.181 -15.844 1.00 79.69 254 MET A CA 1
ATOM 1960 C C . MET A 1 254 ? -6.855 -1.821 -16.406 1.00 79.69 254 MET A C 1
ATOM 1962 O O . MET A 1 254 ? -7.436 -0.791 -16.053 1.00 79.69 254 MET A O 1
ATOM 1966 N N . ASP A 1 255 ? -7.378 -2.720 -17.237 1.00 80.00 255 ASP A N 1
ATOM 1967 C CA . ASP A 1 255 ? -8.751 -2.658 -17.718 1.00 80.00 255 ASP A CA 1
ATOM 1968 C C . ASP A 1 255 ? -9.712 -2.840 -16.537 1.00 80.00 255 ASP A C 1
ATOM 1970 O O . ASP A 1 255 ? -9.638 -3.842 -15.821 1.00 80.00 255 ASP A O 1
ATOM 1974 N N . MET A 1 256 ? -10.579 -1.849 -16.327 1.00 80.62 256 MET A N 1
ATOM 1975 C CA . MET A 1 256 ? -11.573 -1.826 -15.251 1.00 80.62 256 MET A CA 1
ATOM 1976 C C . MET A 1 256 ? -12.935 -2.376 -15.690 1.00 80.62 256 MET A C 1
ATOM 1978 O O . MET A 1 256 ? -13.877 -2.385 -14.896 1.00 80.62 256 MET A O 1
ATOM 1982 N N . ASN A 1 257 ? -13.049 -2.856 -16.930 1.00 83.31 257 ASN A N 1
ATOM 1983 C CA . ASN A 1 257 ? -14.257 -3.514 -17.401 1.00 83.31 257 ASN A CA 1
ATOM 1984 C C . ASN A 1 257 ? -14.371 -4.906 -16.779 1.00 83.31 257 ASN A C 1
ATOM 1986 O O . ASN A 1 257 ? -13.596 -5.818 -17.071 1.00 83.31 257 ASN A O 1
ATOM 1990 N N . VAL A 1 258 ? -15.362 -5.066 -15.904 1.00 81.81 258 VAL A N 1
ATOM 1991 C CA . VAL A 1 258 ? -15.682 -6.353 -15.286 1.00 81.81 258 VAL A CA 1
ATOM 1992 C C . VAL A 1 258 ? -16.434 -7.202 -16.300 1.00 81.81 258 VAL A C 1
ATOM 1994 O O . VAL A 1 258 ? -17.541 -6.838 -16.692 1.00 81.81 258 VAL A O 1
ATOM 1997 N N . ILE A 1 259 ? -15.854 -8.336 -16.691 1.00 79.50 259 ILE A N 1
ATOM 1998 C CA . ILE A 1 259 ? -16.515 -9.288 -17.597 1.00 79.50 259 ILE A CA 1
ATOM 1999 C C . ILE A 1 259 ? -16.771 -10.652 -16.954 1.00 79.50 259 ILE A C 1
ATOM 2001 O O . ILE A 1 259 ? -17.559 -11.432 -17.479 1.00 79.50 259 ILE A O 1
ATOM 2005 N N . GLN A 1 260 ? -16.107 -10.948 -15.833 1.00 73.75 260 GLN A N 1
ATOM 2006 C CA . GLN A 1 260 ? -16.198 -12.234 -15.156 1.00 73.75 260 GLN A CA 1
ATOM 2007 C C . GLN A 1 260 ? -16.308 -12.051 -13.641 1.00 73.75 260 GLN A C 1
ATOM 2009 O O . GLN A 1 260 ? -15.751 -11.119 -13.053 1.00 73.75 260 GLN A O 1
ATOM 2014 N N . TYR A 1 261 ? -17.034 -12.982 -13.033 1.00 71.88 261 TYR A N 1
ATOM 2015 C CA . TYR A 1 261 ? -17.275 -13.101 -11.605 1.00 71.88 261 TYR A CA 1
ATOM 2016 C C . TYR A 1 261 ? -16.737 -14.453 -11.143 1.00 71.88 261 TYR A C 1
ATOM 2018 O O . TYR A 1 261 ? -17.101 -15.477 -11.724 1.00 71.88 261 TYR A O 1
ATOM 2026 N N . THR A 1 262 ? -15.879 -14.459 -10.128 1.00 68.50 262 THR A N 1
ATOM 2027 C CA . THR A 1 262 ? -15.456 -15.693 -9.460 1.00 68.50 262 THR A CA 1
ATOM 2028 C C . THR A 1 262 ? -16.077 -15.712 -8.071 1.00 68.50 262 THR A C 1
ATOM 2030 O O . THR A 1 262 ? -15.707 -14.911 -7.212 1.00 68.50 262 THR A O 1
ATOM 2033 N N . THR A 1 263 ? -17.026 -16.623 -7.859 1.00 63.88 263 THR A N 1
ATOM 2034 C CA . THR A 1 263 ? -17.608 -16.891 -6.541 1.00 63.88 263 THR A CA 1
ATOM 2035 C C . THR A 1 263 ? -16.771 -17.947 -5.841 1.00 63.88 263 THR A C 1
ATOM 2037 O O . THR A 1 263 ? -16.616 -19.055 -6.354 1.00 63.88 263 THR A O 1
ATOM 2040 N N . ILE A 1 264 ? -16.252 -17.612 -4.666 1.00 57.47 264 ILE A N 1
ATOM 2041 C CA . ILE A 1 264 ? -15.566 -18.567 -3.797 1.00 57.47 264 ILE A CA 1
ATOM 2042 C C . ILE A 1 264 ? -16.623 -19.106 -2.837 1.00 57.47 264 ILE A C 1
ATOM 2044 O O . ILE A 1 264 ? -17.233 -18.326 -2.102 1.00 57.47 264 ILE A O 1
ATOM 2048 N N . ARG A 1 265 ? -16.908 -20.408 -2.947 1.00 43.97 265 ARG A N 1
ATOM 2049 C CA . ARG A 1 265 ? -17.796 -21.145 -2.039 1.00 43.97 265 ARG A CA 1
ATOM 2050 C C . ARG A 1 265 ? -17.026 -21.644 -0.831 1.00 43.97 265 ARG A C 1
ATOM 2052 O O . ARG A 1 265 ? -15.861 -22.051 -1.029 1.00 43.97 265 ARG A O 1
#

Organism: Macrophomina phaseolina (strain MS6) (NCBI:txid1126212)

Mean predicted aligned error: 20.53 Å

Sequence (265 aa):
MLGCSHDNGYARILGEISNYNYLVEKITLLEGVPFGREFASLPFKIQKFEGLFRPQKINIFGNIGSAVDAGLPSPFPPPGLANKTNGSSIRMQSPKMSPINAPSAIVGTNAGWANVAAKAASLPLATAKQSTRDPNNIHRNRKGQRIDPPTKNFDKEEVNRVKRIKMCNVHFLRHECPFGANCTHVHDYKPTKSELETLKLVARMAPCIHGSGCDDSKCIYGHRCPFPPLGNKKSGKNCIFLEDCKFPLEMHNMDMNVIQYTTIR

pLDDT: mean 72.62, std 21.28, range [29.62, 94.31]